Protein AF-0000000072521638 (afdb_homodimer)

Organism: Oesophagostomum dentatum (NCBI:txid61180)

Structure (mmCIF, N/CA/C/O backbone):
data_AF-0000000072521638-model_v1
#
loop_
_entity.id
_entity.type
_entity.pdbx_description
1 polymer 'Protein kinase domain-containing protein'
#
loop_
_atom_site.group_PDB
_atom_site.id
_atom_site.type_symbol
_atom_site.label_atom_id
_atom_site.label_alt_id
_atom_site.label_comp_id
_atom_site.label_asym_id
_atom_site.label_entity_id
_atom_site.label_seq_id
_atom_site.pdbx_PDB_ins_code
_atom_site.Cartn_x
_atom_site.Cartn_y
_atom_site.Cartn_z
_atom_site.occupancy
_atom_site.B_iso_or_equiv
_atom_site.auth_seq_id
_atom_site.auth_comp_id
_atom_site.auth_asym_id
_atom_site.auth_atom_id
_atom_site.pdbx_PDB_model_num
ATOM 1 N N . MET A 1 1 ? 16.109 -0.693 1.172 1 69.62 1 MET A N 1
ATOM 2 C CA . MET A 1 1 ? 15.391 -0.165 0.018 1 69.62 1 MET A CA 1
ATOM 3 C C . MET A 1 1 ? 15.43 -1.149 -1.146 1 69.62 1 MET A C 1
ATOM 5 O O . MET A 1 1 ? 14.406 -1.405 -1.782 1 69.62 1 MET A O 1
ATOM 9 N N . ILE A 1 2 ? 16.469 -2.082 -1.126 1 86.94 2 ILE A N 1
ATOM 10 C CA . ILE A 1 2 ? 16.594 -3.059 -2.203 1 86.94 2 ILE A CA 1
ATOM 11 C C . ILE A 1 2 ? 15.578 -4.184 -1.999 1 86.94 2 ILE A C 1
ATOM 13 O O . ILE A 1 2 ? 15 -4.691 -2.963 1 86.94 2 ILE A O 1
ATOM 17 N N . TRP A 1 3 ? 15.289 -4.348 -0.794 1 90.56 3 TRP A N 1
ATOM 18 C CA . TRP A 1 3 ? 14.391 -5.457 -0.478 1 90.56 3 TRP A CA 1
ATOM 19 C C . TRP A 1 3 ? 12.961 -5.133 -0.887 1 90.56 3 TRP A C 1
ATOM 21 O O . TRP A 1 3 ? 12.273 -5.965 -1.484 1 90.56 3 TRP A O 1
ATOM 31 N N . VAL A 1 4 ? 12.539 -3.898 -0.645 1 93.75 4 VAL A N 1
ATOM 32 C CA . VAL A 1 4 ? 11.195 -3.477 -1.023 1 93.75 4 VAL A CA 1
ATOM 33 C C . VAL A 1 4 ? 11.031 -3.561 -2.541 1 93.75 4 VAL A C 1
ATOM 35 O O . VAL A 1 4 ? 10.016 -4.039 -3.037 1 93.75 4 VAL A O 1
ATOM 38 N N . SER A 1 5 ? 12.047 -3.162 -3.238 1 95.56 5 SER A N 1
ATOM 39 C CA . SER A 1 5 ? 12 -3.217 -4.695 1 95.56 5 SER A CA 1
ATOM 40 C C . SER A 1 5 ? 11.867 -4.652 -5.191 1 95.56 5 SER A C 1
ATOM 42 O O . SER A 1 5 ? 11.141 -4.922 -6.148 1 95.56 5 SER A O 1
ATOM 44 N N . GLN A 1 6 ? 12.531 -5.52 -4.543 1 96.5 6 GLN A N 1
ATOM 45 C CA . GLN A 1 6 ? 12.469 -6.918 -4.957 1 96.5 6 GLN A CA 1
ATOM 46 C C . GLN A 1 6 ? 11.102 -7.523 -4.656 1 96.5 6 GLN A C 1
ATOM 48 O O . GLN A 1 6 ? 10.57 -8.297 -5.453 1 96.5 6 GLN A O 1
ATOM 53 N N . VAL A 1 7 ? 10.57 -7.16 -3.51 1 97.19 7 VAL A N 1
ATOM 54 C CA . VAL A 1 7 ? 9.227 -7.629 -3.189 1 97.19 7 VAL A CA 1
ATOM 55 C C . VAL A 1 7 ? 8.25 -7.156 -4.254 1 97.19 7 VAL A C 1
ATOM 57 O O . VAL A 1 7 ? 7.477 -7.949 -4.797 1 97.19 7 VAL A O 1
ATOM 60 N N . ILE A 1 8 ? 8.305 -5.895 -4.566 1 97.06 8 ILE A N 1
ATOM 61 C CA . ILE A 1 8 ? 7.371 -5.297 -5.52 1 97.06 8 ILE A CA 1
ATOM 62 C C . ILE A 1 8 ? 7.562 -5.934 -6.895 1 97.06 8 ILE A C 1
ATOM 64 O O . ILE A 1 8 ? 6.586 -6.254 -7.574 1 97.06 8 ILE A O 1
ATOM 68 N N . SER A 1 9 ? 8.797 -6.137 -7.289 1 97.31 9 SER A N 1
ATOM 69 C CA . SER A 1 9 ? 9.078 -6.77 -8.578 1 97.31 9 SER A CA 1
ATOM 70 C C . SER A 1 9 ? 8.516 -8.18 -8.633 1 97.31 9 SER A C 1
ATOM 72 O O . SER A 1 9 ? 7.957 -8.594 -9.656 1 97.31 9 SER A O 1
ATOM 74 N N . ALA A 1 10 ? 8.68 -8.891 -7.586 1 97.88 10 ALA A N 1
ATOM 75 C CA . ALA A 1 10 ? 8.148 -10.258 -7.52 1 97.88 10 ALA A CA 1
ATOM 76 C C . ALA A 1 10 ? 6.629 -10.258 -7.609 1 97.88 10 ALA A C 1
ATOM 78 O O . ALA A 1 10 ? 6.043 -11.086 -8.32 1 97.88 10 ALA A O 1
ATOM 79 N N . VAL A 1 11 ? 5.98 -9.383 -6.922 1 97.94 11 VAL A N 1
ATOM 80 C CA . VAL A 1 11 ? 4.523 -9.281 -6.949 1 97.94 11 VAL A CA 1
ATOM 81 C C . VAL A 1 11 ? 4.059 -8.914 -8.352 1 97.94 11 VAL A C 1
ATOM 83 O O . VAL A 1 11 ? 3.107 -9.492 -8.875 1 97.94 11 VAL A O 1
ATOM 86 N N . HIS A 1 12 ? 4.727 -7.945 -8.969 1 97.69 12 HIS A N 1
ATOM 87 C CA . HIS A 1 12 ? 4.395 -7.555 -10.336 1 97.69 12 HIS A CA 1
ATOM 88 C C . HIS A 1 12 ? 4.504 -8.742 -11.289 1 97.69 12 HIS A C 1
ATOM 90 O O . HIS A 1 12 ? 3.629 -8.945 -12.141 1 97.69 12 HIS A O 1
ATOM 96 N N . TYR A 1 13 ? 5.523 -9.477 -11.086 1 97.31 13 TYR A N 1
ATOM 97 C CA . TYR A 1 13 ? 5.75 -10.664 -11.906 1 97.31 13 TYR A CA 1
ATOM 98 C C . TYR A 1 13 ? 4.586 -11.641 -11.781 1 97.31 13 TYR A C 1
ATOM 100 O O . TYR A 1 13 ? 4.094 -12.156 -12.789 1 97.31 13 TYR A O 1
ATOM 108 N N . MET A 1 14 ? 4.16 -11.914 -10.625 1 97 14 MET A N 1
ATOM 109 C CA . MET A 1 14 ? 3.027 -12.805 -10.391 1 97 14 MET A CA 1
ATOM 110 C C . MET A 1 14 ? 1.751 -12.234 -11 1 97 14 MET A C 1
ATOM 112 O O . MET A 1 14 ? 1.016 -12.953 -11.688 1 97 14 MET A O 1
ATOM 116 N N . HIS A 1 15 ? 1.516 -11 -10.812 1 95.81 15 HIS A N 1
ATOM 117 C CA . HIS A 1 15 ? 0.277 -10.367 -11.25 1 95.81 15 HIS A CA 1
ATOM 118 C C . HIS A 1 15 ? 0.152 -10.398 -12.773 1 95.81 15 HIS A C 1
ATOM 120 O O . HIS A 1 15 ? -0.934 -10.641 -13.305 1 95.81 15 HIS A O 1
ATOM 126 N N . VAL A 1 16 ? 1.215 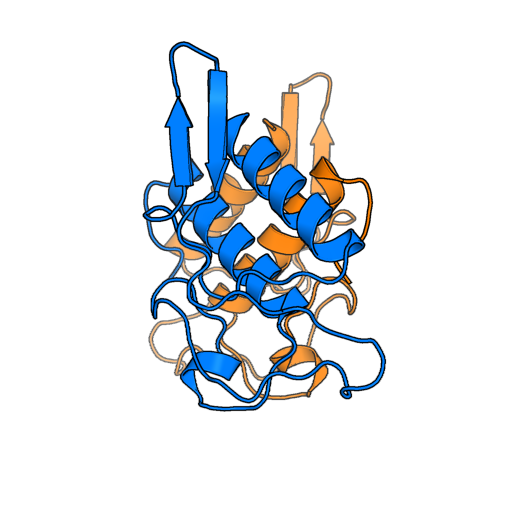-10.102 -13.445 1 94.75 16 VAL A N 1
ATOM 127 C CA . VAL A 1 16 ? 1.166 -10.07 -14.906 1 94.75 16 VAL A CA 1
ATOM 128 C C . VAL A 1 16 ? 0.85 -11.461 -15.445 1 94.75 16 VAL A C 1
ATOM 130 O O . VAL A 1 16 ? 0.445 -11.609 -16.594 1 94.75 16 VAL A O 1
ATOM 133 N N . ARG A 1 17 ? 0.989 -12.438 -14.664 1 94.69 17 ARG A N 1
ATOM 134 C CA . ARG A 1 17 ? 0.728 -13.82 -15.055 1 94.69 17 ARG A CA 1
ATOM 135 C C . ARG A 1 17 ? -0.59 -14.312 -14.469 1 94.69 17 ARG A C 1
ATOM 137 O O . ARG A 1 17 ? -0.886 -15.508 -14.523 1 94.69 17 ARG A O 1
ATOM 144 N N . GLY A 1 18 ? -1.315 -13.398 -13.844 1 93.88 18 GLY A N 1
ATOM 145 C CA . GLY A 1 18 ? -2.646 -13.719 -13.352 1 93.88 18 GLY A CA 1
ATOM 146 C C . GLY A 1 18 ? -2.635 -14.445 -12.023 1 93.88 18 GLY A C 1
ATOM 147 O O . GLY A 1 18 ? -3.564 -15.188 -11.703 1 93.88 18 GLY A O 1
ATOM 148 N N . ILE A 1 19 ? -1.567 -14.297 -11.32 1 95.94 19 ILE A N 1
ATOM 149 C CA . ILE A 1 19 ? -1.44 -14.953 -10.023 1 95.94 19 ILE A CA 1
ATOM 150 C C . ILE A 1 19 ? -1.454 -13.906 -8.906 1 95.94 19 ILE A C 1
ATOM 152 O O . ILE A 1 19 ? -0.738 -12.906 -8.977 1 95.94 19 ILE A O 1
ATOM 156 N N . VAL A 1 20 ? -2.27 -14.125 -7.891 1 96.94 20 VAL A N 1
ATOM 157 C CA . VAL A 1 20 ? -2.316 -13.297 -6.695 1 96.94 20 VAL A CA 1
ATOM 158 C C . VAL A 1 20 ? -1.938 -14.125 -5.469 1 96.94 20 VAL A C 1
ATOM 160 O O . VAL A 1 20 ? -2.229 -15.32 -5.41 1 96.94 20 VAL A O 1
ATOM 163 N N . HIS A 1 21 ? -1.253 -13.516 -4.539 1 98.12 21 HIS A N 1
ATOM 164 C CA . HIS A 1 21 ? -0.726 -14.242 -3.387 1 98.12 21 HIS A CA 1
ATOM 165 C C . HIS A 1 21 ? -1.765 -14.336 -2.275 1 98.12 21 HIS A C 1
ATOM 167 O O . HIS A 1 21 ? -1.974 -15.406 -1.706 1 98.12 21 HIS A O 1
ATOM 173 N N . ARG A 1 22 ? -2.395 -13.188 -1.863 1 97.56 22 ARG A N 1
ATOM 174 C CA . ARG A 1 22 ? -3.516 -13.016 -0.946 1 97.56 22 ARG A CA 1
ATOM 175 C C . ARG A 1 22 ? -3.076 -13.227 0.5 1 97.56 22 ARG A C 1
ATOM 177 O O . ARG A 1 22 ? -3.898 -13.18 1.417 1 97.56 22 ARG A O 1
ATOM 184 N N . ASP A 1 23 ? -1.729 -13.398 0.744 1 98.31 23 ASP A N 1
ATOM 185 C CA . ASP A 1 23 ? -1.21 -13.461 2.107 1 98.31 23 ASP A CA 1
ATOM 186 C C . ASP A 1 23 ? 0.212 -12.914 2.182 1 98.31 23 ASP A C 1
ATOM 188 O O . ASP A 1 23 ? 1.097 -13.539 2.768 1 98.31 23 ASP A O 1
ATOM 192 N N . LEU A 1 24 ? 0.492 -11.789 1.511 1 98.06 24 LEU A N 1
ATOM 193 C CA . LEU A 1 24 ? 1.782 -11.109 1.583 1 98.06 24 LEU A CA 1
ATOM 194 C C . LEU A 1 24 ? 1.988 -10.484 2.955 1 98.06 24 LEU A C 1
ATOM 196 O O . LEU A 1 24 ? 1.117 -9.766 3.451 1 98.06 24 LEU A O 1
ATOM 200 N N . LYS A 1 25 ? 3.074 -10.797 3.574 1 97.94 25 LYS A N 1
ATOM 201 C CA . LYS A 1 25 ? 3.514 -10.305 4.875 1 97.94 25 LYS A CA 1
ATOM 202 C C . LYS A 1 25 ? 5.004 -10.547 5.082 1 97.94 25 LYS A C 1
ATOM 204 O O . LYS A 1 25 ? 5.621 -11.328 4.348 1 97.94 25 LYS A O 1
ATOM 209 N N . LEU A 1 26 ? 5.594 -9.906 6.09 1 97 26 LEU A N 1
ATOM 210 C CA . LEU A 1 26 ? 7.027 -10.031 6.312 1 97 26 LEU A CA 1
ATOM 211 C C . LEU A 1 26 ? 7.418 -11.484 6.551 1 97 26 LEU A C 1
ATOM 213 O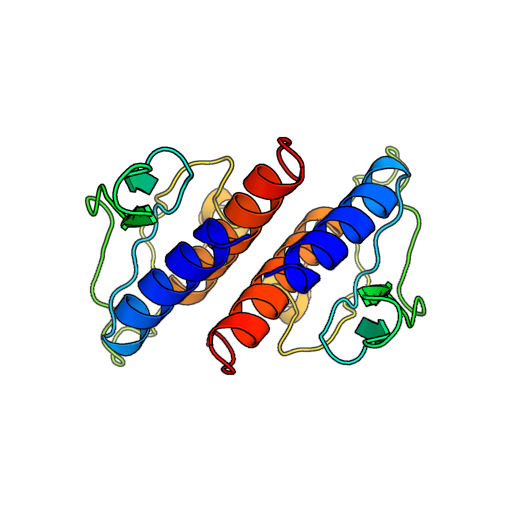 O . LEU A 1 26 ? 8.445 -11.945 6.055 1 97 26 LEU A O 1
ATOM 217 N N . GLU A 1 27 ? 6.543 -12.195 7.258 1 97.75 27 GLU A N 1
ATOM 218 C CA . GLU A 1 27 ? 6.824 -13.586 7.621 1 97.75 27 GLU A CA 1
ATOM 219 C C . GLU A 1 27 ? 6.91 -14.477 6.387 1 97.75 27 GLU A C 1
ATOM 221 O O . GLU A 1 27 ? 7.426 -15.594 6.453 1 97.75 27 GLU A O 1
ATOM 226 N N . ASN A 1 28 ? 6.367 -14.023 5.281 1 98.31 28 ASN A N 1
ATOM 227 C CA . ASN A 1 28 ? 6.383 -14.805 4.051 1 98.31 28 ASN A CA 1
ATOM 228 C C . ASN A 1 28 ? 7.434 -14.289 3.07 1 98.31 28 ASN A C 1
ATOM 230 O O . ASN A 1 28 ? 7.387 -14.609 1.881 1 98.31 28 ASN A O 1
ATOM 234 N N . ILE A 1 29 ? 8.344 -13.461 3.496 1 97.44 29 ILE A N 1
ATOM 235 C CA . ILE A 1 29 ? 9.5 -12.992 2.734 1 97.44 29 ILE A CA 1
ATOM 236 C C . ILE A 1 29 ? 10.773 -13.609 3.295 1 97.44 29 ILE A C 1
ATOM 238 O O . ILE A 1 29 ? 11.133 -13.367 4.453 1 97.44 29 ILE A O 1
ATOM 242 N N . VAL A 1 30 ? 11.445 -14.398 2.49 1 97.56 30 VAL A N 1
ATOM 243 C CA . VAL A 1 30 ? 12.703 -15.016 2.879 1 97.56 30 VAL A CA 1
ATOM 244 C C . VAL A 1 30 ? 13.875 -14.203 2.336 1 97.56 30 VAL A C 1
ATOM 246 O O . VAL A 1 30 ? 13.945 -13.93 1.135 1 97.56 30 VAL A O 1
ATOM 249 N N . ILE A 1 31 ? 14.758 -13.867 3.176 1 95.19 31 ILE A N 1
ATOM 250 C CA . ILE A 1 31 ? 15.883 -13.023 2.795 1 95.19 31 ILE A CA 1
ATOM 251 C C . ILE A 1 31 ? 17.156 -13.859 2.734 1 95.19 31 ILE A C 1
ATOM 253 O O . ILE A 1 31 ? 17.406 -14.672 3.621 1 95.19 31 ILE A O 1
ATOM 257 N N . PHE A 1 32 ? 17.859 -13.742 1.682 1 96.44 32 PHE A N 1
ATOM 258 C CA . PHE A 1 32 ? 19.172 -14.32 1.494 1 96.44 32 PHE A CA 1
ATOM 259 C C . PHE A 1 32 ? 20.234 -13.234 1.414 1 96.44 32 PHE A C 1
ATOM 261 O O . PHE A 1 32 ? 20.672 -12.852 0.321 1 96.44 32 PHE A O 1
ATOM 268 N N . PRO A 1 33 ? 20.75 -12.867 2.588 1 92.75 33 PRO A N 1
ATOM 269 C CA . PRO A 1 33 ? 21.625 -11.688 2.639 1 92.75 33 PRO A CA 1
ATOM 270 C C . PRO A 1 33 ? 22.906 -11.883 1.854 1 92.75 33 PRO A C 1
ATOM 272 O O . PRO A 1 33 ? 23.406 -10.945 1.221 1 92.75 33 PRO A O 1
ATOM 275 N N . GLU A 1 34 ? 23.438 -13.039 1.897 1 96.56 34 GLU A N 1
ATOM 276 C CA . GLU A 1 34 ? 24.688 -13.297 1.199 1 96.56 34 GLU A CA 1
ATOM 277 C C . GLU A 1 34 ? 24.516 -13.164 -0.311 1 96.56 34 GLU A C 1
ATOM 279 O O . GLU A 1 34 ? 25.422 -12.711 -1.007 1 96.56 34 GLU A O 1
ATOM 284 N N . GLU A 1 35 ? 23.391 -13.555 -0.788 1 96.12 35 GLU A N 1
ATOM 285 C CA . GLU A 1 35 ? 23.109 -13.477 -2.217 1 96.12 35 GLU A CA 1
ATOM 286 C C . GLU A 1 35 ? 22.5 -12.125 -2.584 1 96.12 35 GLU A C 1
ATOM 288 O O . GLU A 1 35 ? 22.438 -11.766 -3.762 1 96.12 35 GLU A O 1
ATOM 293 N N . GLY A 1 36 ? 22.125 -11.359 -1.62 1 94.25 36 GLY A N 1
ATOM 294 C CA . GLY A 1 36 ? 21.5 -10.07 -1.857 1 94.25 36 GLY A CA 1
ATOM 295 C C . GLY A 1 36 ? 20.125 -10.18 -2.477 1 94.25 36 GLY A C 1
ATOM 296 O O . GLY A 1 36 ? 19.734 -9.336 -3.287 1 94.25 36 GLY A O 1
ATOM 297 N N . ILE A 1 37 ? 19.375 -11.312 -2.197 1 95.94 37 ILE A N 1
ATOM 298 C CA . ILE A 1 37 ? 18.078 -11.484 -2.822 1 95.94 37 ILE A CA 1
ATOM 299 C C . ILE A 1 37 ? 17.031 -11.844 -1.76 1 95.94 37 ILE A C 1
ATOM 301 O O . ILE A 1 37 ? 17.391 -12.242 -0.648 1 95.94 37 ILE A O 1
ATOM 305 N N . ILE A 1 38 ? 15.758 -11.578 -2.049 1 96.44 38 ILE A N 1
ATOM 306 C CA . ILE A 1 38 ? 14.648 -12.078 -1.237 1 96.44 38 ILE A CA 1
ATOM 307 C C . ILE A 1 38 ? 13.75 -12.969 -2.086 1 96.44 38 ILE A C 1
ATOM 309 O O . ILE A 1 38 ? 13.766 -12.891 -3.318 1 96.44 38 ILE A O 1
ATOM 313 N N . LYS A 1 39 ? 13.055 -13.875 -1.476 1 97.25 39 LYS A N 1
ATOM 314 C CA . LYS A 1 39 ? 12.031 -14.703 -2.109 1 97.25 39 LYS A CA 1
ATOM 315 C C . LYS A 1 39 ? 10.711 -14.633 -1.344 1 97.25 39 LYS A C 1
ATOM 317 O O . LYS A 1 39 ? 10.711 -14.602 -0.111 1 97.25 39 LYS A O 1
ATOM 322 N N . ILE A 1 40 ? 9.625 -14.508 -2.119 1 98.12 40 ILE A N 1
ATOM 323 C CA . ILE A 1 40 ? 8.297 -14.633 -1.524 1 98.12 40 ILE A CA 1
ATOM 324 C C . ILE A 1 40 ? 7.953 -16.109 -1.329 1 98.12 40 ILE A C 1
ATOM 326 O O . ILE A 1 40 ? 8.156 -16.922 -2.23 1 98.12 40 ILE A O 1
ATOM 330 N N . SER A 1 41 ? 7.504 -16.391 -0.144 1 98 41 SER A N 1
ATOM 331 C CA . SER A 1 41 ? 7.188 -17.781 0.168 1 98 41 SER A CA 1
ATOM 332 C C . SER A 1 41 ? 5.75 -17.922 0.659 1 98 41 SER A C 1
ATOM 334 O O . SER A 1 41 ? 5.023 -16.938 0.759 1 98 41 SER A O 1
ATOM 336 N N . ASP A 1 42 ? 5.297 -19.25 0.972 1 97.62 42 ASP A N 1
ATOM 337 C CA . ASP A 1 42 ? 3.975 -19.594 1.488 1 97.62 42 ASP A CA 1
ATOM 338 C C . ASP A 1 42 ? 2.875 -19.156 0.523 1 97.62 42 ASP A C 1
ATOM 340 O O . ASP A 1 42 ? 2.256 -18.109 0.714 1 97.62 42 ASP A O 1
ATOM 344 N N . PHE A 1 43 ? 2.621 -19.984 -0.447 1 97.88 43 PHE A N 1
ATOM 345 C CA . PHE A 1 43 ? 1.609 -19.703 -1.46 1 97.88 43 PHE A CA 1
ATOM 346 C C . PHE A 1 43 ? 0.322 -20.469 -1.161 1 97.88 43 PHE A C 1
ATOM 348 O O . PHE A 1 43 ? -0.42 -20.828 -2.078 1 97.88 43 PHE A O 1
ATOM 355 N N . GLY A 1 44 ? 0.073 -20.703 0.085 1 96.94 44 GLY A N 1
ATOM 356 C CA . GLY A 1 44 ? -1.08 -21.484 0.51 1 96.94 44 GLY A CA 1
ATOM 357 C C . GLY A 1 44 ? -2.402 -20.859 0.111 1 96.94 44 GLY A C 1
ATOM 358 O O . GLY A 1 44 ? -3.389 -21.562 -0.112 1 96.94 44 GLY A O 1
ATOM 359 N N . PHE A 1 45 ? -2.543 -19.578 0.024 1 96.81 45 PHE A N 1
ATOM 360 C CA . PHE A 1 45 ? -3.781 -18.891 -0.311 1 96.81 45 PHE A CA 1
ATOM 361 C C . PHE A 1 45 ? -3.715 -18.312 -1.721 1 96.81 45 PHE A C 1
ATOM 363 O O . PHE A 1 45 ? -4.637 -17.625 -2.158 1 96.81 45 PHE A O 1
ATOM 370 N N . ALA A 1 46 ? -2.635 -18.562 -2.406 1 97.06 46 ALA A N 1
ATOM 371 C CA . ALA A 1 46 ? -2.48 -18.031 -3.756 1 97.06 46 ALA A CA 1
ATOM 372 C C . ALA A 1 46 ? -3.533 -18.609 -4.699 1 97.06 46 ALA A C 1
ATOM 374 O O . ALA A 1 46 ? -4.035 -19.719 -4.477 1 97.06 46 ALA A O 1
ATOM 375 N N . LYS A 1 47 ? -3.928 -17.766 -5.68 1 94.75 47 LYS A N 1
ATOM 376 C CA . LYS A 1 47 ? -4.871 -18.25 -6.68 1 94.75 47 LYS A CA 1
ATOM 377 C C . LYS A 1 47 ? -4.617 -17.609 -8.039 1 94.75 47 LYS A C 1
ATOM 379 O O . LYS A 1 47 ? -4.082 -16.5 -8.109 1 94.75 47 LYS A O 1
ATOM 384 N N . SER A 1 48 ? -4.988 -18.312 -9.055 1 93.69 48 SER A N 1
ATOM 385 C CA . SER A 1 48 ? -5.012 -17.766 -10.406 1 93.69 48 SER A CA 1
ATOM 386 C C . SER A 1 48 ? -6.328 -17.047 -10.688 1 93.69 48 SER A C 1
ATOM 388 O O . SER A 1 48 ? -7.402 -17.547 -10.359 1 93.69 48 SER A O 1
ATOM 390 N N . VAL A 1 49 ? -6.152 -15.797 -11.008 1 88.5 49 VAL A N 1
ATOM 391 C CA . VAL A 1 49 ? -7.344 -15.016 -11.297 1 88.5 49 VAL A CA 1
ATOM 392 C C . VAL A 1 49 ? -7.539 -14.922 -12.812 1 88.5 49 VAL A C 1
ATOM 394 O O . VAL A 1 49 ? -6.625 -14.523 -13.539 1 88.5 49 VAL A O 1
ATOM 397 N N . SER A 1 50 ? -8.5 -15.648 -13.352 1 73.62 50 SER A N 1
ATOM 398 C CA . SER A 1 50 ? -8.859 -15.586 -14.766 1 73.62 50 SER A CA 1
ATOM 399 C C . SER A 1 50 ? -9.828 -14.438 -15.031 1 73.62 50 SER A C 1
ATOM 401 O O . SER A 1 50 ? -10.57 -14.016 -14.141 1 73.62 50 SER A O 1
ATOM 403 N N . VAL A 1 51 ? -9.594 -13.609 -16.125 1 61.88 51 VAL A N 1
ATOM 404 C CA . VAL A 1 51 ? -10.414 -12.484 -16.562 1 61.88 51 VAL A CA 1
ATOM 405 C C . VAL A 1 51 ? -11.891 -12.812 -16.359 1 61.88 51 VAL A C 1
ATOM 407 O O . VAL A 1 51 ? -12.688 -11.945 -16 1 61.88 51 VAL A O 1
ATOM 410 N N . ASP A 1 52 ? -12.32 -14.039 -16.453 1 58.72 52 ASP A N 1
ATOM 411 C CA . ASP A 1 52 ? -13.742 -14.383 -16.469 1 58.72 52 ASP A CA 1
ATOM 412 C C . ASP A 1 52 ? -14.352 -14.297 -15.078 1 58.72 52 ASP A C 1
ATOM 414 O O . ASP A 1 52 ? -15.578 -14.242 -14.93 1 58.72 52 ASP A O 1
ATOM 418 N N . ASP A 1 53 ? -13.711 -14.266 -14.07 1 55.28 53 ASP A N 1
ATOM 419 C CA . ASP A 1 53 ? -14.289 -14.43 -12.742 1 55.28 53 ASP A CA 1
ATOM 420 C C . A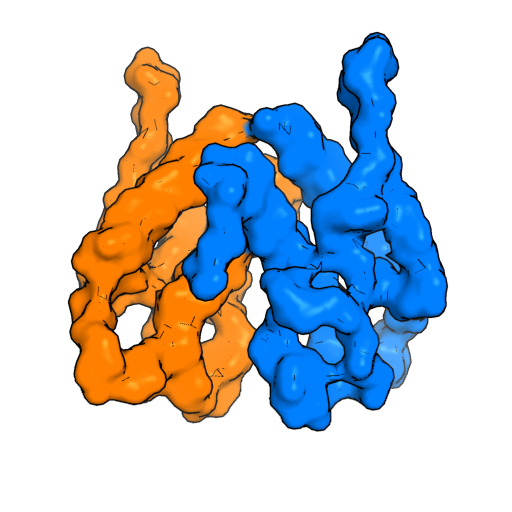SP A 1 53 ? -14.5 -13.07 -12.062 1 55.28 53 ASP A C 1
ATOM 422 O O . ASP A 1 53 ? -14.57 -12.992 -10.836 1 55.28 53 ASP A O 1
ATOM 426 N N . GLY A 1 54 ? -15.086 -12.125 -12.828 1 61.28 54 GLY A N 1
ATOM 427 C CA . GLY A 1 54 ? -15.422 -10.828 -12.266 1 61.28 54 GLY A CA 1
ATOM 428 C C . GLY A 1 54 ? -14.273 -10.188 -11.508 1 61.28 54 GLY A C 1
ATOM 429 O O . GLY A 1 54 ? -14.359 -9.023 -11.102 1 61.28 54 GLY A O 1
ATOM 430 N N . GLY A 1 55 ? -13.242 -11.07 -11.219 1 78.69 55 GLY A N 1
ATOM 431 C CA . GLY A 1 55 ? -11.945 -10.648 -10.719 1 78.69 55 GLY A CA 1
ATOM 432 C C . GLY A 1 55 ? -11.922 -10.461 -9.211 1 78.69 55 GLY A C 1
ATOM 433 O O . GLY A 1 55 ? -10.867 -10.211 -8.625 1 78.69 55 GLY A O 1
ATOM 434 N N . LEU A 1 56 ? -13.234 -10.664 -8.562 1 87.69 56 LEU A N 1
ATOM 435 C CA . LEU A 1 56 ? -13.273 -10.453 -7.121 1 87.69 56 LEU A CA 1
ATOM 436 C C . LEU A 1 56 ? -13.086 -11.773 -6.371 1 87.69 56 LEU A C 1
ATOM 438 O O . LEU A 1 56 ? -13.531 -12.82 -6.84 1 87.69 56 LEU A O 1
ATOM 442 N N . SER A 1 57 ? -12.453 -11.758 -5.262 1 92.38 57 SER A N 1
ATOM 443 C CA . SER A 1 57 ? -12.281 -12.898 -4.363 1 92.38 57 SER A CA 1
ATOM 444 C C . SER A 1 57 ? -13.297 -12.867 -3.229 1 92.38 57 SER A C 1
ATOM 446 O O . SER A 1 57 ? -13.602 -11.805 -2.686 1 92.38 57 SER A O 1
ATOM 448 N N . GLU A 1 58 ? -13.789 -14.086 -2.865 1 92.69 58 GLU A N 1
ATOM 449 C CA . GLU A 1 58 ? -14.766 -14.195 -1.783 1 92.69 58 GLU A CA 1
ATOM 450 C C . GLU A 1 58 ? -14.234 -15.062 -0.646 1 92.69 58 GLU A C 1
ATOM 452 O O . GLU A 1 58 ? -14.992 -15.453 0.246 1 92.69 58 GLU A O 1
ATOM 457 N N . THR A 1 59 ? -13.07 -15.461 -0.809 1 93.69 59 THR A N 1
ATOM 458 C CA . THR A 1 59 ? -12.352 -16.078 0.306 1 93.69 59 THR A CA 1
ATOM 459 C C . THR A 1 59 ? -11.562 -15.023 1.083 1 93.69 59 THR A C 1
ATOM 461 O O . THR A 1 59 ? -10.648 -14.398 0.542 1 93.69 59 THR A O 1
ATOM 464 N N . TYR A 1 60 ? -12 -14.836 2.293 1 94.44 60 TYR A N 1
ATOM 465 C CA . TYR A 1 60 ? -11.414 -13.781 3.115 1 94.44 60 TYR A CA 1
ATOM 466 C C . TYR A 1 60 ? -10.242 -14.32 3.932 1 94.44 60 TYR A C 1
ATOM 468 O O . TYR A 1 60 ? -10.414 -14.711 5.09 1 94.44 60 TYR A O 1
ATOM 476 N N . CYS A 1 61 ? -9.125 -14.32 3.238 1 94 61 CYS A N 1
ATOM 477 C CA . CYS A 1 61 ? -7.883 -14.852 3.805 1 94 61 CYS A CA 1
ATOM 478 C C . CYS A 1 61 ? -6.809 -13.773 3.855 1 94 61 CYS A C 1
ATOM 480 O O . CYS A 1 61 ? -6.961 -12.703 3.254 1 94 61 CYS A O 1
ATOM 482 N N . GLY A 1 62 ? -5.797 -14.07 4.68 1 94.12 62 GLY A N 1
ATOM 483 C CA . GLY A 1 62 ? -4.703 -13.133 4.91 1 94.12 62 GLY A CA 1
ATOM 484 C C . GLY A 1 62 ? -4.395 -12.93 6.383 1 94.12 62 GLY A C 1
ATOM 485 O O . GLY A 1 62 ? -5.078 -13.484 7.25 1 94.12 62 GLY A O 1
ATOM 486 N N . SER A 1 63 ? -3.328 -12.172 6.598 1 95.62 63 SER A N 1
ATOM 487 C CA . SER A 1 63 ? -2.963 -11.805 7.961 1 95.62 63 SER A CA 1
ATOM 488 C C . SER A 1 63 ? -3.564 -10.461 8.352 1 95.62 63 SER A C 1
ATOM 490 O O . SER A 1 63 ? -3.393 -9.469 7.645 1 95.62 63 SER A O 1
ATOM 492 N N . LYS A 1 64 ? -4.188 -10.375 9.477 1 94.38 64 LYS A N 1
ATOM 493 C CA . LYS A 1 64 ? -4.992 -9.242 9.922 1 94.38 64 LYS A CA 1
ATOM 494 C C . LYS A 1 64 ? -4.227 -7.93 9.766 1 94.38 64 LYS A C 1
ATOM 496 O O . LYS A 1 64 ? -4.738 -6.973 9.188 1 94.38 64 LYS A O 1
ATOM 501 N N . SER A 1 65 ? -2.951 -7.926 10.148 1 95.12 65 SER A N 1
ATOM 502 C CA . SER A 1 65 ? -2.18 -6.688 10.195 1 95.12 65 SER A CA 1
ATOM 503 C C . SER A 1 65 ? -1.771 -6.238 8.797 1 95.12 65 SER A C 1
ATOM 505 O O . SER A 1 65 ? -1.395 -5.082 8.594 1 95.12 65 SER A O 1
ATOM 507 N N . TYR A 1 66 ? -1.882 -7.156 7.816 1 97.25 66 TYR A N 1
ATOM 508 C CA . TYR A 1 66 ? -1.441 -6.852 6.461 1 97.25 66 TYR A CA 1
ATOM 509 C C . TYR A 1 66 ? -2.619 -6.84 5.492 1 97.25 66 TYR A C 1
ATOM 511 O O . TYR A 1 66 ? -2.443 -6.609 4.293 1 97.25 66 TYR A O 1
ATOM 519 N N . SER A 1 67 ? -3.805 -7.051 6.004 1 95.31 67 SER A N 1
ATOM 520 C CA . SER A 1 67 ? -4.961 -7.199 5.129 1 95.31 67 SER A CA 1
ATOM 521 C C . SER A 1 67 ? -5.68 -5.867 4.926 1 95.31 67 SER A C 1
ATOM 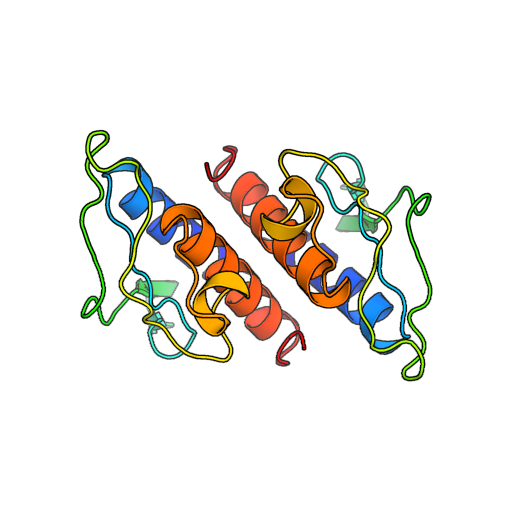523 O O . SER A 1 67 ? -5.812 -5.082 5.867 1 95.31 67 SER A O 1
ATOM 525 N N . ALA A 1 68 ? -6.172 -5.684 3.732 1 92.94 68 ALA A N 1
ATOM 526 C CA . ALA A 1 68 ? -6.973 -4.508 3.395 1 92.94 68 ALA A CA 1
ATOM 527 C C . ALA A 1 68 ? -8.273 -4.48 4.195 1 92.94 68 ALA A C 1
ATOM 529 O O . ALA A 1 68 ? -8.773 -5.527 4.613 1 92.94 68 ALA A O 1
ATOM 530 N N . PRO A 1 69 ? -8.828 -3.279 4.293 1 91.12 69 PRO A N 1
ATOM 531 C CA . PRO A 1 69 ? -10.031 -3.109 5.113 1 91.12 69 PRO A CA 1
ATOM 532 C C . PRO A 1 69 ? -11.203 -3.957 4.621 1 91.12 69 PRO A C 1
ATOM 534 O O . PRO A 1 69 ? -11.961 -4.496 5.43 1 91.12 69 PRO A O 1
ATOM 537 N N . GLU A 1 70 ? -11.367 -4.141 3.367 1 91.62 70 GLU A N 1
ATOM 538 C CA . GLU A 1 70 ? -12.5 -4.898 2.836 1 91.62 70 GLU A CA 1
ATOM 539 C C . GLU A 1 70 ? -12.422 -6.363 3.26 1 91.62 70 GLU A C 1
ATOM 541 O O . GLU A 1 70 ? -13.453 -7 3.494 1 91.62 70 GLU A O 1
ATOM 546 N N . ILE A 1 71 ? -11.25 -6.871 3.311 1 93.44 71 ILE A N 1
ATOM 547 C CA . ILE A 1 71 ? -11.062 -8.258 3.711 1 93.44 71 ILE A CA 1
ATOM 548 C C . ILE A 1 71 ? -11.453 -8.43 5.176 1 93.44 71 ILE A C 1
ATOM 550 O O . ILE A 1 71 ? -12.164 -9.375 5.531 1 93.44 71 ILE A O 1
ATOM 554 N N . LEU A 1 72 ? -11.023 -7.508 5.961 1 92.44 72 LEU A N 1
ATOM 555 C CA . LEU A 1 72 ? -11.32 -7.551 7.391 1 92.44 72 LEU A CA 1
ATOM 556 C C . LEU A 1 72 ? -12.82 -7.422 7.637 1 92.44 72 LEU A C 1
ATOM 558 O O . LEU A 1 72 ? -13.344 -7.961 8.617 1 92.44 72 LEU A O 1
ATOM 562 N N . LYS A 1 73 ? -13.508 -6.836 6.707 1 92.56 73 LYS A N 1
ATOM 563 C CA . LYS A 1 73 ? -14.953 -6.637 6.816 1 92.56 73 LYS A CA 1
ATOM 564 C C . LYS A 1 73 ? -15.719 -7.809 6.203 1 92.56 73 LYS A C 1
ATOM 566 O O . LYS A 1 73 ? -16.953 -7.848 6.246 1 92.56 73 LYS A O 1
ATOM 571 N N . GLY A 1 74 ? -14.992 -8.68 5.645 1 93.5 74 GLY A N 1
ATOM 572 C CA . GLY A 1 74 ? -15.656 -9.805 4.992 1 93.5 74 GLY A CA 1
ATOM 573 C C . GLY A 1 74 ? -16.422 -9.406 3.742 1 93.5 74 GLY A C 1
ATOM 574 O O . GLY A 1 74 ? -17.516 -9.891 3.504 1 93.5 74 GLY A O 1
ATOM 575 N N . GLU A 1 75 ? -15.93 -8.523 3.041 1 92.88 75 GLU A N 1
ATOM 576 C CA . GLU A 1 75 ? -16.531 -8.07 1.788 1 92.88 75 GLU A CA 1
ATOM 577 C C . GLU A 1 75 ? -15.742 -8.586 0.585 1 92.88 75 GLU A C 1
ATOM 579 O O . GLU A 1 75 ? -14.516 -8.664 0.628 1 92.88 75 GLU A O 1
ATOM 584 N N . PRO A 1 76 ? -16.516 -8.906 -0.454 1 92.81 76 PRO A N 1
ATOM 585 C CA . PRO A 1 76 ? -15.773 -9.266 -1.67 1 92.81 76 PRO A CA 1
ATOM 586 C C . PRO A 1 76 ? -14.742 -8.211 -2.064 1 92.81 76 PRO A C 1
ATOM 588 O O . PRO A 1 76 ? -14.977 -7.012 -1.898 1 92.81 76 PRO A O 1
ATOM 591 N N . TYR A 1 77 ? -13.594 -8.703 -2.598 1 92.75 77 TYR A N 1
ATOM 592 C CA . TYR A 1 77 ? -12.492 -7.777 -2.838 1 92.75 77 TYR A CA 1
ATOM 593 C C . TYR A 1 77 ? -11.711 -8.172 -4.086 1 92.75 77 TYR A C 1
ATOM 595 O O . TYR A 1 77 ? -11.773 -9.32 -4.527 1 92.75 77 TYR A O 1
ATOM 603 N N . ASN A 1 78 ? -11.031 -7.156 -4.668 1 93.06 78 ASN A N 1
ATOM 604 C CA . ASN A 1 78 ? -10.078 -7.422 -5.738 1 93.06 78 ASN A CA 1
ATOM 605 C C . ASN A 1 78 ? -8.75 -7.934 -5.188 1 93.06 78 ASN A C 1
ATOM 607 O O . ASN A 1 78 ? -8.039 -7.207 -4.488 1 93.06 78 ASN A O 1
ATOM 611 N N . PRO A 1 79 ? -8.383 -9.109 -5.539 1 94.81 79 PRO A N 1
ATOM 612 C CA . PRO A 1 79 ? -7.207 -9.688 -4.898 1 94.81 79 PRO A CA 1
ATOM 613 C C . PRO A 1 79 ? -5.902 -9.055 -5.371 1 94.81 79 PRO A C 1
ATOM 615 O O . PRO A 1 79 ? -4.895 -9.094 -4.656 1 94.81 79 PRO A O 1
ATOM 618 N N . TYR A 1 80 ? -5.836 -8.461 -6.594 1 94.25 80 TYR A N 1
ATOM 619 C CA . TYR A 1 80 ? -4.668 -7.699 -7.023 1 94.25 80 TYR A CA 1
ATOM 620 C C . TYR A 1 80 ? -4.445 -6.492 -6.125 1 94.25 80 TYR A C 1
ATOM 622 O O . TYR A 1 80 ? -3.32 -6.234 -5.684 1 94.25 80 TYR A O 1
ATOM 630 N N . LYS A 1 81 ? -5.516 -5.852 -5.844 1 93.94 81 LYS A N 1
ATOM 631 C CA . LYS A 1 81 ? -5.449 -4.668 -4.988 1 93.94 81 LYS A CA 1
ATOM 632 C C . LYS A 1 81 ? -5.059 -5.043 -3.562 1 93.94 81 LYS A C 1
ATOM 634 O O . LYS A 1 81 ? -4.305 -4.32 -2.908 1 93.94 81 LYS A O 1
ATOM 639 N N . SER A 1 82 ? -5.574 -6.129 -3.139 1 95.25 82 SER A N 1
ATOM 640 C CA . SER A 1 82 ? -5.234 -6.594 -1.798 1 95.25 82 SER A CA 1
ATOM 641 C C . SER A 1 82 ? -3.74 -6.867 -1.667 1 95.25 82 SER A C 1
ATOM 643 O O . SER A 1 82 ? -3.131 -6.539 -0.646 1 95.25 82 SER A O 1
ATOM 645 N N . ASP A 1 83 ? -3.152 -7.477 -2.701 1 96.69 83 ASP A N 1
ATOM 646 C CA . ASP A 1 83 ? -1.708 -7.695 -2.707 1 96.69 83 ASP A CA 1
ATOM 647 C C . ASP A 1 83 ? -0.951 -6.375 -2.629 1 96.69 83 ASP A C 1
ATOM 649 O O . ASP A 1 83 ? 0.029 -6.254 -1.889 1 96.69 83 ASP A O 1
ATOM 653 N N . VAL A 1 84 ? -1.41 -5.41 -3.352 1 96.44 84 VAL A N 1
ATOM 654 C CA . VAL A 1 84 ? -0.75 -4.109 -3.387 1 96.44 84 VAL A CA 1
ATOM 655 C C . VAL A 1 84 ? -0.854 -3.439 -2.018 1 96.44 84 VAL A C 1
ATOM 657 O O . VAL A 1 84 ? 0.106 -2.824 -1.547 1 96.44 84 VAL A O 1
ATOM 660 N N . TRP A 1 85 ? -1.952 -3.598 -1.37 1 96.25 85 TRP A N 1
ATOM 661 C CA . TRP A 1 85 ? -2.107 -3.121 0.001 1 96.25 85 TRP A CA 1
ATOM 662 C C . TRP A 1 85 ? -1.047 -3.732 0.912 1 96.25 85 TRP A C 1
ATOM 664 O O . TRP A 1 85 ? -0.338 -3.012 1.619 1 96.25 85 TRP A O 1
ATOM 674 N N . SER A 1 86 ? -0.916 -4.984 0.85 1 97.31 86 SER A N 1
ATOM 675 C CA . SER A 1 86 ? 0.03 -5.691 1.707 1 97.31 86 SER A CA 1
ATOM 676 C C . SER A 1 86 ? 1.464 -5.254 1.43 1 97.31 86 SER A C 1
ATOM 678 O O . SER A 1 86 ? 2.275 -5.148 2.352 1 97.31 86 SER A O 1
ATOM 680 N N . VAL A 1 87 ? 1.749 -5.012 0.167 1 96.62 87 VAL A N 1
ATOM 681 C CA . VAL A 1 87 ? 3.068 -4.516 -0.207 1 96.62 87 VAL A CA 1
ATOM 682 C C . VAL A 1 87 ? 3.322 -3.166 0.463 1 96.62 87 VAL A C 1
ATOM 684 O O . VAL A 1 87 ? 4.422 -2.908 0.957 1 96.62 87 VAL A O 1
ATOM 687 N N . GLY A 1 88 ? 2.281 -2.279 0.442 1 96.25 88 GLY A N 1
ATOM 688 C CA . GLY A 1 88 ? 2.402 -1.003 1.13 1 96.25 88 GLY A CA 1
ATOM 689 C C . GLY A 1 88 ? 2.707 -1.148 2.609 1 96.25 88 GLY A C 1
ATOM 690 O O . GLY A 1 88 ? 3.576 -0.452 3.141 1 96.25 88 GLY A O 1
ATOM 691 N N . VAL A 1 89 ? 2.084 -2.051 3.248 1 97.56 89 VAL A N 1
ATOM 692 C CA . VAL A 1 89 ? 2.291 -2.287 4.672 1 97.56 89 VAL A CA 1
ATOM 693 C C . VAL A 1 89 ? 3.701 -2.828 4.906 1 97.56 89 VAL A C 1
ATOM 695 O O . VAL A 1 89 ? 4.406 -2.367 5.809 1 97.56 89 VAL A O 1
ATOM 698 N N . ILE A 1 90 ? 4.109 -3.793 4.109 1 96.88 90 ILE A N 1
ATOM 699 C CA . ILE A 1 90 ? 5.441 -4.375 4.223 1 96.88 90 ILE A CA 1
ATOM 700 C C . ILE A 1 90 ? 6.5 -3.279 4.086 1 96.88 90 ILE A C 1
ATOM 702 O O . ILE A 1 90 ? 7.418 -3.193 4.902 1 96.88 90 ILE A O 1
ATOM 706 N N . ALA A 1 91 ? 6.336 -2.439 3.043 1 95.94 91 ALA A N 1
ATOM 707 C CA . ALA A 1 91 ? 7.281 -1.347 2.826 1 95.94 91 ALA A CA 1
ATOM 708 C C . ALA A 1 91 ? 7.324 -0.411 4.031 1 95.94 91 ALA A C 1
ATOM 710 O O . ALA A 1 91 ? 8.398 -0.001 4.469 1 95.94 91 ALA A O 1
ATOM 711 N N . PHE A 1 92 ? 6.148 -0.098 4.52 1 96.88 92 PHE A N 1
ATOM 712 C CA . PHE A 1 92 ? 6.039 0.796 5.668 1 96.88 92 PHE A CA 1
ATOM 713 C C . PHE A 1 92 ? 6.77 0.223 6.875 1 96.88 92 PHE A C 1
ATOM 715 O O . PHE A 1 92 ? 7.543 0.926 7.531 1 96.88 92 PHE A O 1
ATOM 722 N N . VAL A 1 93 ? 6.629 -1.044 7.137 1 96.44 93 VAL A N 1
ATOM 723 C CA . VAL A 1 93 ? 7.23 -1.701 8.289 1 96.44 93 VAL A CA 1
ATOM 724 C C . VAL A 1 93 ? 8.742 -1.783 8.109 1 96.44 93 VAL A C 1
ATOM 726 O O . VAL A 1 93 ? 9.508 -1.536 9.047 1 96.44 93 VAL A O 1
ATOM 729 N N . ILE A 1 94 ? 9.125 -2.113 6.934 1 93.69 94 ILE A N 1
ATOM 730 C CA . ILE A 1 94 ? 10.555 -2.236 6.66 1 93.69 94 ILE A CA 1
ATOM 731 C C . ILE A 1 94 ? 11.25 -0.899 6.922 1 93.69 94 ILE A C 1
ATOM 733 O O . ILE A 1 94 ? 12.344 -0.859 7.48 1 93.69 94 ILE A O 1
ATOM 737 N N . VAL A 1 95 ? 10.602 0.196 6.551 1 94.12 95 VAL A N 1
ATOM 738 C CA . VAL A 1 95 ? 11.219 1.518 6.617 1 94.12 95 VAL A CA 1
ATOM 739 C C . VAL A 1 95 ? 11.117 2.062 8.039 1 94.12 95 VAL A C 1
ATOM 741 O O . VAL A 1 95 ? 12.062 2.688 8.539 1 94.12 95 VAL A O 1
ATOM 744 N N . THR A 1 96 ? 10.031 1.814 8.758 1 95.81 96 THR A N 1
ATOM 745 C CA . THR A 1 96 ? 9.766 2.525 10 1 95.81 96 THR A CA 1
ATOM 746 C C . THR A 1 96 ? 9.914 1.59 11.195 1 95.81 96 THR A C 1
ATOM 748 O O . THR A 1 96 ? 10 2.045 12.344 1 95.81 96 THR A O 1
ATOM 751 N N . ASP A 1 97 ? 9.883 0.299 10.961 1 94.44 97 ASP A N 1
ATOM 752 C CA . ASP A 1 97 ? 9.914 -0.742 11.984 1 94.44 97 ASP A CA 1
ATOM 753 C C . ASP A 1 97 ? 8.633 -0.732 12.812 1 94.44 97 ASP A C 1
ATOM 755 O O . ASP A 1 97 ? 8.625 -1.194 13.961 1 94.44 97 ASP A O 1
ATOM 759 N N . CYS A 1 98 ? 7.582 -0.109 12.273 1 93.88 98 CYS A N 1
ATOM 760 C CA . CYS A 1 98 ? 6.277 -0.03 12.922 1 93.88 98 CYS A CA 1
ATOM 761 C C . CYS A 1 98 ? 5.16 -0.336 11.93 1 93.88 98 CYS A C 1
ATOM 763 O O . CYS A 1 98 ? 5.293 -0.071 10.734 1 93.88 98 CYS A O 1
ATOM 765 N N . MET A 1 99 ? 4.117 -0.939 12.586 1 93.25 99 MET A N 1
ATOM 766 C CA . MET A 1 99 ? 2.912 -1.028 11.766 1 93.25 99 MET A CA 1
ATOM 767 C C . MET A 1 99 ? 2.334 0.356 11.492 1 93.25 99 MET A C 1
ATOM 769 O O . MET A 1 99 ? 2.438 1.251 12.336 1 93.25 99 MET A O 1
ATOM 773 N N . PRO A 1 100 ? 1.707 0.606 10.305 1 92.56 100 PRO A N 1
ATOM 774 C CA . PRO A 1 100 ? 1.206 1.94 9.961 1 92.56 100 PRO A CA 1
ATOM 775 C C . PRO A 1 100 ? -0.014 2.34 10.789 1 92.56 100 PRO A C 1
ATOM 777 O O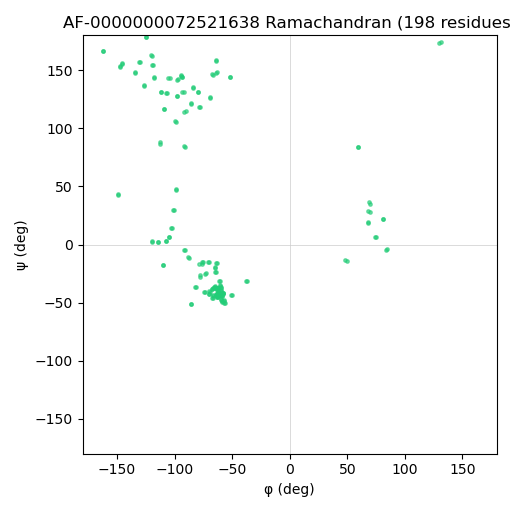 . PRO A 1 100 ? -0.411 3.508 10.789 1 92.56 100 PRO A O 1
ATOM 780 N N . TYR A 1 101 ? -0.633 1.472 11.422 1 83.19 101 TYR A N 1
ATOM 781 C CA . TYR A 1 101 ? -1.828 1.802 12.188 1 83.19 101 TYR A CA 1
ATOM 782 C C . TYR A 1 101 ? -1.823 1.093 13.539 1 83.19 101 TYR A C 1
ATOM 784 O O . TYR A 1 101 ? -1.129 0.09 13.719 1 83.19 101 TYR A O 1
ATOM 792 N N . MET B 1 1 ? 15.039 3.461 -4.773 1 69.88 1 MET B N 1
ATOM 793 C CA . MET B 1 1 ? 14.711 2.83 -3.5 1 69.88 1 MET B CA 1
ATOM 794 C C . MET B 1 1 ? 14.82 3.83 -2.352 1 69.88 1 MET B C 1
ATOM 796 O O . MET B 1 1 ? 13.938 3.904 -1.498 1 69.88 1 MET B O 1
ATOM 800 N N . ILE B 1 2 ? 15.648 4.93 -2.588 1 87.06 2 ILE B N 1
ATOM 801 C CA . ILE B 1 2 ? 15.82 5.93 -1.543 1 87.06 2 ILE B CA 1
ATOM 802 C C . ILE B 1 2 ? 14.609 6.852 -1.5 1 87.06 2 ILE B C 1
ATOM 804 O O . ILE B 1 2 ? 14.172 7.266 -0.424 1 87.06 2 ILE B O 1
ATOM 808 N N . TRP B 1 3 ? 14.031 6.926 -2.598 1 90.56 3 TRP B N 1
ATOM 809 C CA . TRP B 1 3 ? 12.906 7.848 -2.693 1 90.56 3 TRP B CA 1
ATOM 810 C C . TRP B 1 3 ? 11.68 7.285 -1.984 1 90.56 3 TRP B C 1
ATOM 812 O O . TRP B 1 3 ? 11.008 7.996 -1.234 1 90.56 3 TRP B O 1
ATOM 822 N N . VAL B 1 4 ? 11.438 5.992 -2.148 1 93.88 4 VAL B N 1
ATOM 823 C CA . VAL B 1 4 ? 10.312 5.344 -1.487 1 93.88 4 VAL B CA 1
ATOM 824 C C . VAL B 1 4 ? 10.477 5.434 0.027 1 93.88 4 VAL B C 1
ATOM 826 O O . VAL B 1 4 ? 9.523 5.734 0.748 1 93.88 4 VAL B O 1
ATOM 829 N N . SER B 1 5 ? 11.68 5.238 0.477 1 95.56 5 SER B N 1
ATOM 830 C CA . SER B 1 5 ? 11.945 5.316 1.911 1 95.56 5 SER B CA 1
ATOM 831 C C . SER B 1 5 ? 11.672 6.719 2.449 1 95.56 5 SER B C 1
ATOM 833 O O . SER B 1 5 ? 11.141 6.871 3.549 1 95.56 5 SER B O 1
ATOM 835 N N . GLN B 1 6 ? 12.016 7.672 1.696 1 96.44 6 GLN B N 1
ATOM 836 C CA . GLN B 1 6 ? 11.797 9.047 2.137 1 96.44 6 GLN B CA 1
ATOM 837 C C . GLN B 1 6 ? 10.305 9.391 2.16 1 96.44 6 GLN B C 1
ATOM 839 O O . GLN B 1 6 ? 9.836 10.062 3.076 1 96.44 6 GLN B O 1
ATOM 844 N N . VAL B 1 7 ? 9.617 8.922 1.149 1 97.25 7 VAL B N 1
ATOM 845 C CA . VAL B 1 7 ? 8.172 9.141 1.144 1 97.25 7 VAL B CA 1
ATOM 846 C C . VAL B 1 7 ? 7.551 8.516 2.393 1 97.25 7 VAL B C 1
ATOM 848 O O . VAL B 1 7 ? 6.793 9.172 3.109 1 97.25 7 VAL B O 1
ATOM 851 N N . ILE B 1 8 ? 7.895 7.285 2.66 1 97.12 8 ILE B N 1
ATOM 852 C CA . ILE B 1 8 ? 7.32 6.551 3.781 1 97.12 8 ILE B CA 1
ATOM 853 C C . ILE B 1 8 ? 7.691 7.238 5.094 1 97.12 8 ILE B C 1
ATOM 855 O O . ILE B 1 8 ?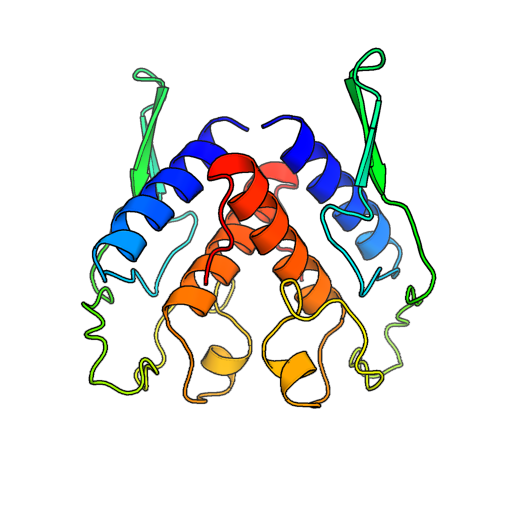 6.844 7.395 5.977 1 97.12 8 ILE B O 1
ATOM 859 N N . SER B 1 9 ? 8.93 7.66 5.215 1 97.38 9 SER B N 1
ATOM 860 C CA . SER B 1 9 ? 9.375 8.352 6.422 1 97.38 9 SER B CA 1
ATOM 861 C C . SER B 1 9 ? 8.594 9.641 6.637 1 97.38 9 SER B C 1
ATOM 863 O O . SER B 1 9 ? 8.211 9.969 7.762 1 97.38 9 SER B O 1
ATOM 865 N N . ALA B 1 10 ? 8.391 10.367 5.586 1 97.94 10 ALA B N 1
ATOM 866 C CA . ALA B 1 10 ? 7.633 11.609 5.668 1 97.94 10 ALA B CA 1
ATOM 867 C C . ALA B 1 10 ? 6.191 11.344 6.09 1 97.94 10 ALA B C 1
ATOM 869 O O . ALA B 1 10 ? 5.641 12.062 6.926 1 97.94 10 ALA B O 1
ATOM 870 N N . VAL B 1 11 ? 5.578 10.352 5.543 1 97.94 11 VAL B N 1
ATOM 871 C CA . VAL B 1 11 ? 4.203 9.992 5.887 1 97.94 11 VAL B CA 1
ATOM 872 C C . VAL B 1 11 ? 4.133 9.57 7.352 1 97.94 11 VAL B C 1
ATOM 874 O O . VAL B 1 11 ? 3.227 9.984 8.078 1 97.94 11 VAL B O 1
ATOM 877 N N . HIS B 1 12 ? 5.082 8.758 7.793 1 97.69 12 HIS B N 1
ATOM 878 C CA . HIS B 1 12 ? 5.133 8.344 9.188 1 97.69 12 HIS B CA 1
ATOM 879 C C . HIS B 1 12 ? 5.234 9.547 10.117 1 97.69 12 HIS B C 1
ATOM 881 O O . HIS B 1 12 ? 4.543 9.602 11.141 1 97.69 12 HIS B O 1
ATOM 887 N N . TYR B 1 13 ? 6.031 10.445 9.703 1 97.38 13 TYR B N 1
ATOM 888 C CA . TYR B 1 13 ? 6.219 11.664 10.477 1 97.38 13 TYR B CA 1
ATOM 889 C C . TYR B 1 13 ? 4.902 12.414 10.633 1 97.38 13 TYR B C 1
ATOM 891 O O . TYR B 1 13 ? 4.555 12.852 11.734 1 97.38 13 TYR B O 1
ATOM 899 N N . MET B 1 14 ? 4.195 12.594 9.602 1 97.12 14 MET B N 1
ATOM 900 C CA . MET B 1 14 ? 2.9 13.266 9.641 1 97.12 14 MET B CA 1
ATOM 901 C C . MET B 1 14 ? 1.911 12.492 10.508 1 97.12 14 MET B C 1
ATOM 903 O O . MET B 1 14 ? 1.23 13.07 11.352 1 97.12 14 MET B O 1
ATOM 907 N N . HIS B 1 15 ? 1.861 11.211 10.352 1 95.94 15 HIS B N 1
ATOM 908 C CA . HIS B 1 15 ? 0.882 10.375 11.039 1 95.94 15 HIS B CA 1
ATOM 909 C C . HIS B 1 15 ? 1.091 10.406 12.547 1 95.94 15 HIS B C 1
ATOM 911 O O . HIS B 1 15 ? 0.124 10.461 13.312 1 95.94 15 HIS B O 1
ATOM 917 N N . VAL B 1 16 ? 2.311 10.328 12.961 1 94.81 16 VAL B N 1
ATOM 918 C CA . VAL B 1 16 ? 2.59 10.312 14.391 1 94.81 16 VAL B CA 1
ATOM 919 C C . VAL B 1 16 ? 2.156 11.633 15.016 1 94.81 16 VAL B C 1
ATOM 921 O O . VAL B 1 16 ? 1.975 11.727 16.234 1 94.81 16 VAL B O 1
ATOM 924 N N . ARG B 1 17 ? 1.945 12.602 14.242 1 94.69 17 ARG B N 1
ATOM 925 C CA . ARG B 1 17 ? 1.538 13.922 14.711 1 94.69 17 ARG B CA 1
ATOM 926 C C . ARG B 1 17 ? 0.058 14.164 14.438 1 94.69 17 ARG B C 1
ATOM 928 O O . ARG B 1 17 ? -0.426 15.289 14.578 1 94.69 17 ARG B O 1
ATOM 935 N N . GLY B 1 18 ? -0.615 13.125 13.969 1 93.88 18 GLY B N 1
ATOM 936 C CA . GLY B 1 18 ? -2.057 13.195 13.789 1 93.88 18 GLY B CA 1
ATOM 937 C C . GLY B 1 18 ? -2.463 13.891 12.5 1 93.88 18 GLY B C 1
ATOM 938 O O . GLY B 1 18 ? -3.553 14.461 12.414 1 93.88 18 GLY B O 1
ATOM 939 N N . ILE B 1 19 ? -1.566 13.922 11.578 1 96 19 ILE B N 1
ATOM 940 C CA . ILE B 1 19 ? -1.845 14.57 10.305 1 96 19 ILE B CA 1
ATOM 941 C C . ILE B 1 19 ? -1.922 13.516 9.203 1 96 19 ILE B C 1
ATOM 943 O O . ILE B 1 19 ? -1.043 12.656 9.086 1 96 19 ILE B O 1
ATOM 947 N N . VAL B 1 20 ? -2.963 13.57 8.391 1 97 20 VAL B N 1
ATOM 948 C CA . VAL B 1 20 ? -3.127 12.719 7.219 1 97 20 VAL B CA 1
ATOM 949 C C . VAL B 1 20 ? -3.184 13.578 5.957 1 97 20 VAL B C 1
ATOM 951 O O . VAL B 1 20 ? -3.689 14.703 5.988 1 97 20 VAL B O 1
ATOM 954 N N . HIS B 1 21 ? -2.623 13.102 4.895 1 98.19 21 HIS B N 1
ATOM 955 C CA . HIS B 1 21 ? -2.494 13.883 3.668 1 98.19 21 HIS B CA 1
ATOM 956 C C . HIS B 1 21 ? -3.75 13.766 2.811 1 98.19 21 HIS B C 1
ATOM 958 O O . HIS B 1 21 ? -4.258 14.773 2.311 1 98.19 21 HIS B O 1
ATOM 964 N N . ARG B 1 22 ? -4.242 12.523 2.52 1 97.56 22 ARG B N 1
ATOM 965 C CA . ARG B 1 22 ? -5.488 12.141 1.867 1 97.56 22 ARG B CA 1
ATOM 966 C C . ARG B 1 22 ? -5.418 12.391 0.365 1 97.56 22 ARG B C 1
ATOM 968 O O . ARG B 1 22 ? -6.406 12.195 -0.348 1 97.56 22 ARG B O 1
ATOM 975 N N . ASP B 1 23 ? -4.223 12.789 -0.164 1 98.38 23 ASP B N 1
ATOM 976 C CA . ASP B 1 23 ? -4.039 12.922 -1.606 1 98.38 23 ASP B CA 1
ATOM 977 C C . ASP B 1 23 ? -2.594 12.633 -2.006 1 98.38 23 ASP B C 1
ATOM 979 O O . ASP B 1 23 ? -1.986 13.391 -2.762 1 98.38 23 ASP B O 1
ATOM 983 N N . LEU B 1 24 ? -1.977 11.594 -1.44 1 98.06 24 LEU B N 1
ATOM 984 C CA . LEU B 1 24 ? -0.636 11.156 -1.812 1 98.06 24 LEU B CA 1
ATOM 985 C C . LEU B 1 24 ? -0.632 10.547 -3.209 1 98.06 24 LEU B C 1
ATOM 987 O O . LEU B 1 24 ? -1.457 9.68 -3.518 1 98.06 24 LEU B O 1
ATOM 991 N N . LYS B 1 25 ? 0.219 11.031 -4.051 1 97.88 25 LYS B N 1
ATOM 992 C CA . LYS B 1 25 ? 0.441 10.609 -5.43 1 97.88 25 LYS B CA 1
ATOM 993 C C . LYS B 1 25 ? 1.787 11.102 -5.949 1 97.88 25 LYS B C 1
ATOM 995 O O . LYS B 1 25 ? 2.402 11.984 -5.348 1 97.88 25 LYS B O 1
ATOM 1000 N N . LEU B 1 26 ? 2.236 10.555 -7.078 1 97 26 LEU B N 1
ATOM 1001 C CA . LEU B 1 26 ? 3.543 10.93 -7.605 1 97 26 LEU B CA 1
ATOM 1002 C C . LEU B 1 26 ? 3.604 12.43 -7.895 1 97 26 LEU B C 1
ATOM 1004 O O . LEU B 1 26 ? 4.621 13.078 -7.629 1 97 26 LEU B O 1
ATOM 1008 N N . GLU B 1 27 ? 2.492 12.961 -8.367 1 97.75 27 GLU B N 1
ATOM 1009 C CA . GLU B 1 27 ? 2.434 14.367 -8.758 1 97.75 27 GLU B CA 1
ATOM 1010 C C . GLU B 1 27 ? 2.633 15.281 -7.551 1 97.75 27 GLU B C 1
ATOM 1012 O O . GLU B 1 27 ? 2.91 16.469 -7.703 1 97.75 27 GLU B O 1
ATOM 1017 N N . ASN B 1 28 ? 2.416 14.766 -6.367 1 98.38 28 ASN B N 1
ATOM 1018 C CA . ASN B 1 28 ? 2.564 15.555 -5.152 1 98.38 28 ASN B CA 1
ATOM 1019 C C . ASN B 1 28 ? 3.879 15.25 -4.441 1 98.38 28 ASN B C 1
ATOM 1021 O O . ASN B 1 28 ? 4.039 15.57 -3.26 1 98.38 28 ASN B O 1
ATOM 1025 N N . ILE B 1 29 ? 4.809 14.594 -5.078 1 97.5 29 ILE B N 1
ATOM 1026 C CA . ILE B 1 29 ? 6.168 14.344 -4.602 1 97.5 29 ILE B CA 1
ATOM 1027 C C . ILE B 1 29 ? 7.16 15.164 -5.418 1 97.5 29 ILE B C 1
ATOM 1029 O O . ILE B 1 29 ? 7.285 14.977 -6.629 1 97.5 29 ILE B O 1
ATOM 1033 N N . VAL B 1 30 ? 7.844 16.078 -4.75 1 97.5 30 VAL B N 1
ATOM 1034 C CA . VAL B 1 30 ? 8.852 16.906 -5.395 1 97.5 30 VAL B CA 1
ATOM 1035 C C . VAL B 1 30 ? 10.242 16.312 -5.141 1 97.5 30 VAL B C 1
ATOM 1037 O O . VAL B 1 30 ? 10.625 16.078 -3.992 1 97.5 30 VAL B O 1
ATOM 1040 N N . ILE B 1 31 ? 10.969 16.125 -6.18 1 95.19 31 ILE B N 1
ATOM 1041 C CA . ILE B 1 31 ? 12.281 15.5 -6.078 1 95.19 31 ILE B CA 1
ATOM 1042 C C . ILE B 1 31 ? 13.367 16.547 -6.289 1 95.19 31 ILE B C 1
ATOM 1044 O O . ILE B 1 31 ? 13.273 17.375 -7.191 1 95.19 31 ILE B O 1
ATOM 1048 N N . PHE B 1 32 ? 14.289 16.562 -5.414 1 96.44 32 PHE B N 1
ATOM 1049 C CA . PHE B 1 32 ? 15.5 17.375 -5.516 1 96.44 32 PHE B CA 1
ATOM 1050 C C . PHE B 1 32 ? 16.734 16.5 -5.699 1 96.44 32 PHE B C 1
ATOM 1052 O O . PHE B 1 32 ? 17.438 16.203 -4.734 1 96.44 32 PHE B O 1
ATOM 1059 N N . PRO B 1 33 ? 17 16.188 -6.969 1 92.75 33 PRO B N 1
ATOM 1060 C CA . PRO B 1 33 ? 18.031 15.188 -7.238 1 92.75 33 PRO B CA 1
ATOM 1061 C C . PRO B 1 33 ? 19.422 15.617 -6.75 1 92.75 33 PRO B C 1
ATOM 1063 O O . PRO B 1 33 ? 20.188 14.789 -6.258 1 92.75 33 PRO B O 1
ATOM 1066 N N . GLU B 1 34 ? 19.719 16.859 -6.879 1 96.5 34 GLU B N 1
ATOM 1067 C CA . GLU B 1 34 ? 21.047 17.344 -6.469 1 96.5 34 GLU B CA 1
ATOM 1068 C C . GLU B 1 34 ? 21.234 17.203 -4.961 1 96.5 34 GLU B C 1
ATOM 1070 O O . GLU B 1 34 ? 22.344 16.938 -4.496 1 96.5 34 GLU B O 1
ATOM 1075 N N . GLU B 1 35 ? 20.188 17.422 -4.254 1 96.12 35 GLU B N 1
ATOM 1076 C CA . GLU B 1 35 ? 20.25 17.312 -2.801 1 96.12 35 GLU B CA 1
ATOM 1077 C C . GLU B 1 35 ? 19.984 15.883 -2.34 1 96.12 35 GLU B C 1
ATOM 1079 O O . GLU B 1 35 ? 20.25 15.539 -1.186 1 96.12 35 GLU B O 1
ATOM 1084 N N . GLY B 1 36 ? 19.531 15.055 -3.207 1 94.12 36 GLY B N 1
ATOM 1085 C CA . GLY B 1 36 ? 19.219 13.68 -2.865 1 94.12 36 GLY B CA 1
ATOM 1086 C C . GLY B 1 36 ? 18 13.555 -1.956 1 94.12 36 GLY B C 1
ATOM 1087 O O . GLY B 1 36 ? 17.953 12.672 -1.098 1 94.12 36 GLY B O 1
ATOM 1088 N N . ILE B 1 37 ? 17.031 14.516 -2.027 1 96 37 ILE B N 1
ATOM 1089 C CA . ILE B 1 37 ? 15.891 14.469 -1.125 1 96 37 ILE B CA 1
ATOM 1090 C C . ILE B 1 37 ? 14.594 14.617 -1.923 1 96 37 ILE B C 1
ATOM 1092 O O . ILE B 1 37 ? 14.617 15.055 -3.076 1 96 37 ILE B O 1
ATOM 1096 N N . ILE B 1 38 ? 13.484 14.148 -1.365 1 96.38 38 ILE B N 1
ATOM 1097 C CA . ILE B 1 38 ? 12.156 14.43 -1.901 1 96.38 38 ILE B CA 1
ATOM 1098 C C . ILE B 1 38 ? 11.32 15.156 -0.849 1 96.38 38 ILE B C 1
ATOM 1100 O O . ILE B 1 38 ? 11.625 15.094 0.344 1 96.38 38 ILE B O 1
ATOM 1104 N N . LYS B 1 39 ? 10.359 15.914 -1.256 1 97.25 39 LYS B N 1
ATOM 1105 C CA . LYS B 1 39 ? 9.375 16.562 -0.389 1 97.25 39 LYS B CA 1
ATOM 1106 C C . LYS B 1 39 ? 7.953 16.234 -0.845 1 97.25 39 LYS B C 1
ATOM 1108 O O . LYS B 1 39 ? 7.676 16.188 -2.045 1 97.25 39 LYS B O 1
ATOM 1113 N N . ILE B 1 40 ? 7.098 15.938 0.151 1 98.12 40 ILE B N 1
ATOM 1114 C CA . ILE B 1 40 ? 5.672 15.812 -0.131 1 98.12 40 ILE B CA 1
ATOM 1115 C C . ILE B 1 40 ? 5.043 17.203 -0.213 1 98.12 40 ILE B C 1
ATOM 1117 O O . ILE B 1 40 ? 5.297 18.062 0.638 1 98.12 40 ILE B O 1
ATOM 1121 N N . SER B 1 41 ? 4.297 17.391 -1.261 1 98 41 SER B N 1
ATOM 1122 C CA . SER B 1 41 ? 3.682 18.688 -1.467 1 98 41 SER B CA 1
ATOM 1123 C C . SER B 1 41 ? 2.168 18.578 -1.623 1 98 41 SER B C 1
ATOM 1125 O O . SER B 1 41 ? 1.62 17.469 -1.582 1 98 41 SER B O 1
ATOM 1127 N N . ASP B 1 42 ? 1.438 19.781 -1.8 1 97.62 42 ASP B N 1
ATOM 1128 C CA . ASP B 1 42 ? -0.004 19.891 -2.004 1 97.62 42 ASP B CA 1
ATOM 1129 C C . ASP B 1 42 ? -0.768 19.281 -0.832 1 97.62 42 ASP B C 1
ATOM 1131 O O . ASP B 1 42 ? -1.211 18.125 -0.903 1 97.62 42 ASP B O 1
ATOM 1135 N N . PHE B 1 43 ? -0.942 20.062 0.184 1 97.81 43 PHE B N 1
ATOM 1136 C CA .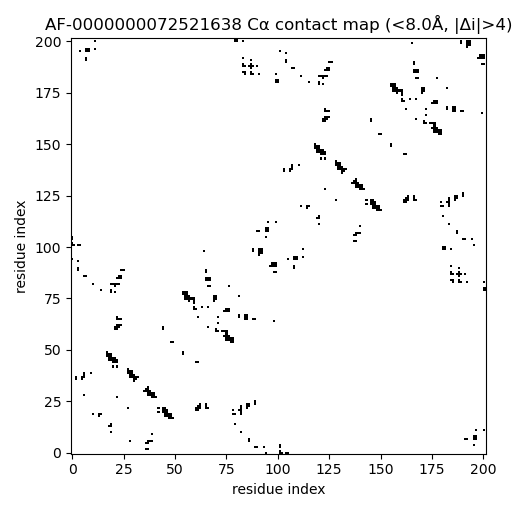 PHE B 1 43 ? -1.642 19.625 1.387 1 97.81 43 PHE B CA 1
ATOM 1137 C C . PHE B 1 43 ? -3.076 20.156 1.396 1 97.81 43 PHE B C 1
ATOM 1139 O O . PHE B 1 43 ? -3.648 20.391 2.461 1 97.81 43 PHE B O 1
ATOM 1146 N N . GLY B 1 44 ? -3.613 20.328 0.247 1 97 44 GLY B N 1
ATOM 1147 C CA . GLY B 1 44 ? -4.949 20.875 0.1 1 97 44 GLY B CA 1
ATOM 1148 C C . GLY B 1 44 ? -6.023 20.031 0.76 1 97 44 GLY B C 1
ATOM 1149 O O . GLY B 1 44 ? -7.047 20.562 1.205 1 97 44 GLY B O 1
ATOM 1150 N N . PHE B 1 45 ? -5.914 18.75 0.854 1 96.94 45 PHE B N 1
ATOM 1151 C CA . PHE B 1 45 ? -6.906 17.859 1.433 1 96.94 45 PHE B CA 1
ATOM 1152 C C . PHE B 1 45 ? -6.438 17.328 2.781 1 96.94 45 PHE B C 1
ATOM 1154 O O . PHE B 1 45 ? -7.098 16.484 3.387 1 96.94 45 PHE B O 1
ATOM 1161 N N . ALA B 1 46 ? -5.309 17.781 3.229 1 97.06 46 ALA B N 1
ATOM 1162 C CA . ALA B 1 46 ? -4.77 17.312 4.5 1 97.06 46 ALA B CA 1
ATOM 1163 C C . ALA B 1 46 ? -5.68 17.688 5.66 1 97.06 46 ALA B C 1
ATOM 1165 O O . ALA B 1 46 ? -6.414 18.688 5.578 1 97.06 46 ALA B O 1
ATOM 1166 N N . LYS B 1 47 ? -5.684 16.828 6.672 1 94.81 47 LYS B N 1
ATOM 1167 C CA . LYS B 1 47 ? -6.465 17.141 7.863 1 94.81 47 LYS B CA 1
ATOM 1168 C C . LYS B 1 47 ? -5.801 16.594 9.117 1 94.81 47 LYS B C 1
ATOM 1170 O O . LYS B 1 47 ? -5.074 15.594 9.055 1 94.81 47 LYS B O 1
ATOM 1175 N N . SER B 1 48 ? -6.051 17.234 10.203 1 93.69 48 SER B N 1
ATOM 1176 C CA . SER B 1 48 ? -5.676 16.719 11.523 1 93.69 48 SER B CA 1
ATOM 1177 C C . SER B 1 48 ? -6.742 15.789 12.078 1 93.69 48 SER B C 1
ATOM 1179 O O . SER B 1 48 ? -7.938 16.078 12 1 93.69 48 SER B O 1
ATOM 1181 N N . VAL B 1 49 ? -6.273 14.602 12.344 1 88.75 49 VAL B N 1
ATOM 1182 C CA . VAL B 1 49 ? -7.211 13.625 12.883 1 88.75 49 VAL B CA 1
ATOM 1183 C C . VAL B 1 49 ? -7.039 13.531 14.398 1 88.75 49 VAL B C 1
ATOM 1185 O O . VAL B 1 49 ? -5.93 13.305 14.891 1 88.75 49 VAL B O 1
ATOM 1188 N N . SER B 1 50 ? -7.957 14.078 15.156 1 73.88 50 SER B N 1
ATOM 1189 C CA . SER B 1 50 ? -7.98 13.977 16.609 1 73.88 50 SER B CA 1
ATOM 1190 C C . SER B 1 50 ? -8.633 12.68 17.062 1 73.88 50 SER B C 1
ATOM 1192 O O . SER B 1 50 ? -9.469 12.109 16.344 1 73.88 50 SER B O 1
ATOM 1194 N N . VAL B 1 51 ? -8.031 11.953 18.078 1 62.03 51 VAL B N 1
ATOM 1195 C CA . VAL B 1 51 ? -8.516 10.711 18.688 1 62.03 51 VAL B CA 1
ATOM 1196 C C . VAL B 1 51 ? -10.039 10.758 18.812 1 62.03 51 VAL B C 1
ATOM 1198 O O . VAL B 1 51 ? -10.719 9.75 18.625 1 62.03 51 VAL B O 1
ATOM 1201 N N . ASP B 1 52 ? -10.672 11.906 19 1 58.59 52 ASP B N 1
ATOM 1202 C CA . ASP B 1 52 ? -12.094 11.977 19.328 1 58.59 52 ASP B CA 1
ATOM 1203 C C . ASP B 1 52 ? -12.961 11.773 18.094 1 58.59 52 ASP B C 1
ATOM 1205 O O . ASP B 1 52 ? -14.156 11.492 18.219 1 58.59 52 ASP B O 1
ATOM 1209 N N . ASP B 1 53 ? -12.555 11.859 16.953 1 55.22 53 ASP B N 1
ATOM 1210 C CA . ASP B 1 53 ? -13.438 11.922 15.797 1 55.22 53 ASP B CA 1
ATOM 1211 C C . ASP B 1 53 ? -13.578 10.555 15.133 1 55.22 53 ASP B C 1
ATOM 1213 O O . ASP B 1 53 ? -13.953 10.453 13.961 1 55.22 53 ASP B O 1
ATOM 1217 N N . GLY B 1 54 ? -13.828 9.539 16 1 61.03 54 GLY B N 1
ATOM 1218 C CA . GLY B 1 54 ? -14.062 8.203 15.492 1 61.03 54 GLY B CA 1
ATOM 1219 C C . GLY B 1 54 ? -13.031 7.758 14.477 1 61.03 54 GLY B C 1
ATOM 1220 O O . GLY B 1 54 ? -13.008 6.59 14.078 1 61.03 54 GLY B O 1
ATOM 1221 N N . GLY B 1 55 ? -12.234 8.75 13.992 1 78.81 55 GLY B N 1
ATOM 1222 C CA . GLY B 1 55 ? -11.023 8.547 13.211 1 78.81 55 GLY B CA 1
ATOM 1223 C C . GLY B 1 55 ? -11.297 8.344 11.734 1 78.81 55 GLY B C 1
ATOM 1224 O O . GLY B 1 55 ? -10.359 8.289 10.93 1 78.81 55 GLY B O 1
ATOM 1225 N N . LEU B 1 56 ? -12.734 8.273 11.398 1 87.69 56 LEU B N 1
ATOM 1226 C CA . LEU B 1 56 ? -13.039 8.023 10 1 87.69 56 LEU B CA 1
ATOM 1227 C C . LEU B 1 56 ? -13.266 9.336 9.25 1 87.69 56 LEU B C 1
ATOM 1229 O O . LEU B 1 56 ? -13.789 10.297 9.82 1 87.69 56 LEU B O 1
ATOM 1233 N N . SER B 1 57 ? -12.891 9.438 8.031 1 92.56 57 SER B N 1
ATOM 1234 C CA . SER B 1 57 ? -13.125 10.57 7.137 1 92.56 57 SER B CA 1
ATOM 1235 C C . SER B 1 57 ? -14.344 10.336 6.254 1 92.56 57 SER B C 1
ATOM 1237 O O . SER B 1 57 ? -14.57 9.219 5.773 1 92.56 57 SER B O 1
ATOM 1239 N N . GLU B 1 58 ? -15.102 11.43 6.031 1 92.69 58 GLU B N 1
ATOM 1240 C CA . GLU B 1 58 ? -16.297 11.336 5.191 1 92.69 58 GLU B CA 1
ATOM 1241 C C . GLU B 1 58 ? -16.188 12.258 3.979 1 92.69 58 GLU B C 1
ATOM 1243 O O . GLU B 1 58 ? -17.188 12.484 3.277 1 92.69 58 GLU B O 1
ATOM 1248 N N . THR B 1 59 ? -15.117 12.875 3.896 1 93.88 59 THR B N 1
ATOM 1249 C CA . THR B 1 59 ? -14.789 13.578 2.66 1 93.88 59 THR B CA 1
ATOM 1250 C C . THR B 1 59 ? -14.031 12.664 1.707 1 93.88 59 THR B C 1
ATOM 1252 O O . THR B 1 59 ? -12.938 12.188 2.033 1 93.88 59 THR B O 1
ATOM 1255 N N . TYR B 1 60 ? -14.672 12.398 0.606 1 94.56 60 TYR B N 1
ATOM 1256 C CA . TYR B 1 60 ? -14.102 11.453 -0.351 1 94.56 60 TYR B CA 1
ATOM 1257 C C . TYR B 1 60 ? -13.258 12.172 -1.393 1 94.56 60 TYR B C 1
ATOM 1259 O O . TYR B 1 60 ? -13.75 12.531 -2.465 1 94.56 60 TYR B O 1
ATOM 1267 N N . CYS B 1 61 ? -12.031 12.375 -0.984 1 94.12 61 CYS B N 1
ATOM 1268 C CA . CYS B 1 61 ? -11.062 13.094 -1.795 1 94.12 61 CYS B CA 1
ATOM 1269 C C . CYS B 1 61 ? -9.852 12.219 -2.109 1 94.12 61 CYS B C 1
ATOM 1271 O O . CYS B 1 61 ? -9.688 11.156 -1.519 1 94.12 61 CYS B O 1
ATOM 1273 N N . GLY B 1 62 ? -9.109 12.68 -3.115 1 93.94 62 GLY B N 1
ATOM 1274 C CA . GLY B 1 62 ? -7.945 11.953 -3.594 1 93.94 62 GLY B CA 1
ATOM 1275 C C . GLY B 1 62 ? -7.941 11.758 -5.098 1 93.94 62 GLY B C 1
ATOM 1276 O O . GLY B 1 62 ? -8.898 12.133 -5.781 1 93.94 62 GLY B O 1
ATOM 1277 N N . SER B 1 63 ? -6.84 11.227 -5.562 1 95.62 63 SER B N 1
ATOM 1278 C CA . SER B 1 63 ? -6.727 10.891 -6.977 1 95.62 63 SER B CA 1
ATOM 1279 C C . SER B 1 63 ? -7.156 9.453 -7.238 1 95.62 63 SER B C 1
ATOM 1281 O O . SER B 1 63 ? -6.66 8.523 -6.598 1 95.62 63 SER B O 1
ATOM 1283 N N . LYS B 1 64 ? -7.984 9.219 -8.195 1 94.38 64 LYS B N 1
ATOM 1284 C CA . LYS B 1 64 ? -8.656 7.949 -8.461 1 94.38 64 LYS B CA 1
ATOM 1285 C C . LYS B 1 64 ? -7.66 6.797 -8.508 1 94.38 64 LYS B C 1
ATOM 1287 O O . LYS B 1 64 ? -7.848 5.773 -7.844 1 94.38 64 LYS B O 1
ATOM 1292 N N . SER B 1 65 ? -6.52 7.012 -9.18 1 95.06 65 SER B N 1
ATOM 1293 C CA . SER B 1 65 ? -5.574 5.926 -9.414 1 95.06 65 SER B CA 1
ATOM 1294 C C . SER B 1 65 ? -4.793 5.582 -8.156 1 95.06 65 SER B C 1
ATOM 1296 O O . SER B 1 65 ? -4.188 4.512 -8.062 1 95.06 65 SER B O 1
ATOM 1298 N N . TYR B 1 66 ? -4.84 6.484 -7.148 1 97.12 66 TYR B N 1
ATOM 1299 C CA . TYR B 1 66 ? -4.059 6.285 -5.93 1 97.12 66 TYR B CA 1
ATOM 1300 C C . TYR B 1 66 ? -4.973 6.078 -4.727 1 97.12 66 TYR B C 1
ATOM 1302 O O . TYR B 1 66 ? -4.496 5.895 -3.604 1 97.12 66 TYR B O 1
ATOM 1310 N N . SER B 1 67 ? -6.266 6.066 -4.961 1 95.19 67 SER B N 1
ATOM 1311 C CA . SER B 1 67 ? -7.207 6.035 -3.85 1 95.19 67 SER B CA 1
ATOM 1312 C C . SER B 1 67 ? -7.621 4.605 -3.518 1 95.19 67 SER B C 1
ATOM 1314 O O . SER B 1 67 ? -7.82 3.785 -4.418 1 95.19 67 SER B O 1
ATOM 1316 N N . ALA B 1 68 ? -7.812 4.367 -2.25 1 92.81 68 ALA B N 1
ATOM 1317 C CA . ALA B 1 68 ? -8.312 3.086 -1.761 1 92.81 68 ALA B CA 1
ATOM 1318 C C . ALA B 1 68 ? -9.734 2.826 -2.26 1 92.81 68 ALA B C 1
ATOM 1320 O O . ALA B 1 68 ? -10.477 3.764 -2.541 1 92.81 68 ALA B O 1
ATOM 1321 N N . PRO B 1 69 ? -10.086 1.551 -2.26 1 91.19 69 PRO B N 1
ATOM 1322 C CA . PRO B 1 69 ? -11.391 1.165 -2.795 1 91.19 69 PRO B CA 1
ATOM 1323 C C . PRO B 1 69 ? -12.555 1.81 -2.039 1 91.19 69 PRO B C 1
ATOM 1325 O O . PRO B 1 69 ? -13.555 2.195 -2.648 1 91.19 69 PRO B O 1
ATOM 1328 N N . GLU B 1 70 ? -12.453 1.994 -0.769 1 91.44 70 GLU B N 1
ATOM 1329 C CA . GLU B 1 70 ? -13.539 2.568 0.018 1 91.44 70 GLU B CA 1
ATOM 1330 C C . GLU B 1 70 ? -13.828 4.008 -0.4 1 91.44 70 GLU B C 1
ATOM 1332 O O . GLU B 1 70 ? -14.977 4.445 -0.397 1 91.44 70 GLU B O 1
ATOM 1337 N N . ILE B 1 71 ? -12.805 4.691 -0.708 1 93.56 71 ILE B N 1
ATOM 1338 C CA . ILE B 1 71 ? -12.953 6.082 -1.119 1 93.56 71 ILE B CA 1
ATOM 1339 C C . ILE B 1 71 ? -13.688 6.152 -2.459 1 93.56 71 ILE B C 1
ATOM 1341 O O . ILE B 1 71 ? -14.617 6.945 -2.625 1 93.56 71 ILE B O 1
ATOM 1345 N N . LEU B 1 72 ? -13.297 5.297 -3.334 1 92.38 72 LEU B N 1
ATOM 1346 C CA . LEU B 1 72 ? -13.906 5.258 -4.66 1 92.38 72 LEU B CA 1
ATOM 1347 C C . LEU B 1 72 ? -15.375 4.867 -4.57 1 92.38 72 LEU B C 1
ATOM 1349 O O . LEU B 1 72 ? -16.188 5.289 -5.398 1 92.38 72 LEU B O 1
ATOM 1353 N N . LYS B 1 73 ? -15.719 4.195 -3.521 1 92.69 73 LYS B N 1
ATOM 1354 C CA . LYS B 1 73 ? -17.094 3.746 -3.312 1 92.69 73 LYS B CA 1
ATOM 1355 C C . LYS B 1 73 ? -17.891 4.777 -2.521 1 92.69 73 LYS B C 1
ATOM 1357 O O . LYS B 1 73 ? -19.094 4.594 -2.289 1 92.69 73 LYS B O 1
ATOM 1362 N N . GLY B 1 74 ? -17.234 5.762 -2.109 1 93.62 74 GLY B N 1
ATOM 1363 C CA . GLY B 1 74 ? -17.922 6.762 -1.306 1 93.62 74 GLY B CA 1
ATOM 1364 C C . GLY B 1 74 ? -18.297 6.258 0.074 1 93.62 74 GLY B C 1
ATOM 1365 O O . GLY B 1 74 ? -19.391 6.539 0.564 1 93.62 74 GLY B O 1
ATOM 1366 N N . GLU B 1 75 ? -17.531 5.473 0.627 1 92.94 75 GLU B N 1
ATOM 1367 C CA . GLU B 1 75 ? -17.734 4.949 1.974 1 92.94 75 GLU B CA 1
ATOM 1368 C C . GLU B 1 75 ? -16.812 5.613 2.979 1 92.94 75 GLU B C 1
ATOM 1370 O O . GLU B 1 75 ? -15.648 5.902 2.664 1 92.94 75 GLU B O 1
ATOM 1375 N N . PRO B 1 76 ? -17.359 5.816 4.172 1 92.75 76 PRO B N 1
ATOM 1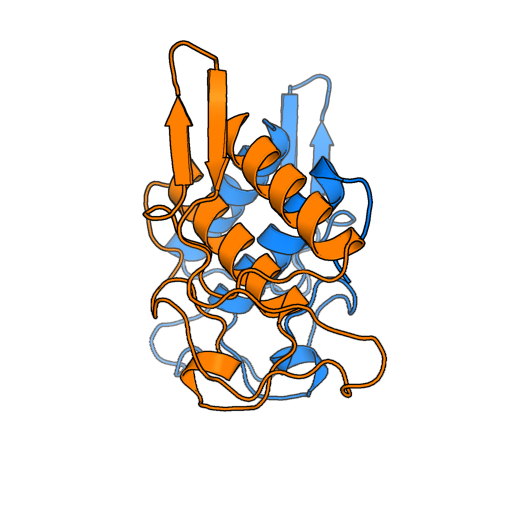376 C CA . PRO B 1 76 ? -16.438 6.32 5.199 1 92.75 76 PRO B CA 1
ATOM 1377 C C . PRO B 1 76 ? -15.18 5.477 5.332 1 92.75 76 PRO B C 1
ATOM 1379 O O . PRO B 1 76 ? -15.234 4.25 5.199 1 92.75 76 PRO B O 1
ATOM 1382 N N . TYR B 1 77 ? -14.039 6.164 5.602 1 92.81 77 TYR B N 1
ATOM 1383 C CA . TYR B 1 77 ? -12.766 5.453 5.57 1 92.81 77 TYR B CA 1
ATOM 1384 C C . TYR B 1 77 ? -11.812 6 6.621 1 92.81 77 TYR B C 1
ATOM 1386 O O . TYR B 1 77 ? -11.977 7.129 7.09 1 92.81 77 TYR B O 1
ATOM 1394 N N . ASN B 1 78 ? -10.867 5.121 7.023 1 93.19 78 ASN B N 1
ATOM 1395 C CA . ASN B 1 78 ? -9.758 5.566 7.859 1 93.19 78 ASN B CA 1
ATOM 1396 C C . ASN B 1 78 ? -8.695 6.297 7.043 1 93.19 78 ASN B C 1
ATOM 1398 O O . ASN B 1 78 ? -8.039 5.695 6.188 1 93.19 78 ASN B O 1
ATOM 1402 N N . PRO B 1 79 ? -8.469 7.516 7.336 1 94.88 79 PRO B N 1
ATOM 1403 C CA . PRO B 1 79 ? -7.578 8.289 6.461 1 94.88 79 PRO B CA 1
ATOM 1404 C C . PRO B 1 79 ? -6.109 7.898 6.621 1 94.88 79 PRO B C 1
ATOM 1406 O O . PRO B 1 79 ? -5.312 8.102 5.703 1 94.88 79 PRO B O 1
ATOM 1409 N N . TYR B 1 80 ? -5.676 7.348 7.781 1 94.38 80 TYR B N 1
ATOM 1410 C CA . TYR B 1 80 ? -4.328 6.812 7.926 1 94.38 80 TYR B CA 1
ATOM 1411 C C . TYR B 1 80 ? -4.098 5.648 6.969 1 94.38 80 TYR B C 1
ATOM 1413 O O . TYR B 1 80 ? -3.074 5.586 6.289 1 94.38 80 TYR B O 1
ATOM 1421 N N . LYS B 1 81 ? -5.07 4.805 6.91 1 94.12 81 LYS B N 1
ATOM 1422 C CA . LYS B 1 81 ? -4.98 3.645 6.031 1 94.12 81 LYS B CA 1
ATOM 1423 C C . LYS B 1 81 ? -4.992 4.062 4.562 1 94.12 81 LYS B C 1
ATOM 1425 O O . LYS B 1 81 ? -4.297 3.471 3.738 1 94.12 81 LYS B O 1
ATOM 1430 N N . SER B 1 82 ? -5.777 5.043 4.293 1 95.19 82 SER B N 1
ATOM 1431 C CA . SER B 1 82 ? -5.836 5.547 2.924 1 95.19 82 SER B CA 1
ATOM 1432 C C . SER B 1 82 ? -4.477 6.07 2.473 1 95.19 82 SER B C 1
ATOM 1434 O O . SER B 1 82 ? -4.062 5.84 1.336 1 95.19 82 SER B O 1
ATOM 1436 N N . ASP B 1 83 ? -3.783 6.793 3.375 1 96.75 83 ASP B N 1
ATOM 1437 C CA . ASP B 1 83 ? -2.436 7.262 3.066 1 96.75 83 ASP B CA 1
ATOM 1438 C C . ASP B 1 83 ? -1.499 6.086 2.789 1 96.75 83 ASP B C 1
ATOM 1440 O O . ASP B 1 83 ? -0.701 6.129 1.851 1 96.75 83 ASP B O 1
ATOM 1444 N N . VAL B 1 84 ? -1.617 5.066 3.566 1 96.56 84 VAL B N 1
ATOM 1445 C CA . VAL B 1 84 ? -0.754 3.898 3.42 1 96.56 84 VAL B CA 1
ATOM 1446 C C . VAL B 1 84 ? -1.046 3.203 2.092 1 96.56 84 VAL B C 1
ATOM 1448 O O . VAL B 1 84 ? -0.127 2.75 1.406 1 96.56 84 VAL B O 1
ATOM 1451 N N . TRP B 1 85 ? -2.281 3.16 1.709 1 96.12 85 TRP B N 1
ATOM 1452 C CA . TRP B 1 85 ? -2.652 2.652 0.393 1 96.12 85 TRP B CA 1
ATOM 1453 C C . TRP B 1 85 ? -1.929 3.416 -0.71 1 96.12 85 TRP B C 1
ATOM 1455 O O . TRP B 1 85 ? -1.274 2.814 -1.565 1 96.12 85 TRP B O 1
ATOM 1465 N N . SER B 1 86 ? -1.999 4.672 -0.651 1 97.19 86 SER B N 1
ATOM 1466 C CA . SER B 1 86 ? -1.396 5.516 -1.677 1 97.19 86 SER B CA 1
ATOM 1467 C C . SER B 1 86 ? 0.117 5.336 -1.726 1 97.19 86 SER B C 1
ATOM 1469 O O . SER B 1 86 ? 0.716 5.355 -2.803 1 97.19 86 SER B O 1
ATOM 1471 N N . VAL B 1 87 ? 0.717 5.168 -0.559 1 96.69 87 VAL B N 1
ATOM 1472 C CA . VAL B 1 87 ? 2.152 4.91 -0.491 1 96.69 87 VAL B CA 1
ATOM 1473 C C . VAL B 1 87 ? 2.482 3.615 -1.229 1 96.69 87 VAL B C 1
ATOM 1475 O O . VAL B 1 87 ? 3.479 3.543 -1.953 1 96.69 87 VAL B O 1
ATOM 1478 N N . GLY B 1 88 ? 1.642 2.572 -1.012 1 96.31 88 GLY B N 1
ATOM 1479 C CA . GLY B 1 88 ? 1.828 1.324 -1.737 1 96.31 88 GLY B CA 1
ATOM 1480 C C . GLY B 1 88 ? 1.778 1.497 -3.244 1 96.31 88 GLY B C 1
ATOM 1481 O O . GLY B 1 88 ? 2.619 0.954 -3.963 1 96.31 88 GLY B O 1
ATOM 1482 N N . VAL B 1 89 ? 0.876 2.266 -3.711 1 97.38 89 VAL B N 1
ATOM 1483 C CA . VAL B 1 89 ? 0.73 2.512 -5.141 1 97.38 89 VAL B CA 1
ATOM 1484 C C . VAL B 1 89 ? 1.941 3.285 -5.66 1 97.38 89 VAL B C 1
ATOM 1486 O O . VAL B 1 89 ? 2.508 2.941 -6.699 1 97.38 89 VAL B O 1
ATOM 1489 N N . ILE B 1 90 ? 2.344 4.32 -4.949 1 96.81 90 ILE B N 1
ATOM 1490 C CA . ILE B 1 90 ? 3.498 5.121 -5.332 1 96.81 90 ILE B CA 1
ATOM 1491 C C . ILE B 1 90 ? 4.73 4.23 -5.453 1 96.81 90 ILE B C 1
ATOM 1493 O O . ILE B 1 90 ? 5.453 4.289 -6.449 1 96.81 90 ILE B O 1
ATOM 1497 N N . ALA B 1 91 ? 4.949 3.395 -4.41 1 95.94 91 ALA B N 1
ATOM 1498 C CA . ALA B 1 91 ? 6.094 2.488 -4.426 1 95.94 91 ALA B CA 1
ATOM 1499 C C . ALA B 1 91 ? 6.039 1.554 -5.633 1 95.94 91 ALA B C 1
ATOM 1501 O O . ALA B 1 91 ? 7.051 1.333 -6.305 1 95.94 91 ALA B O 1
ATOM 1502 N N . PHE B 1 92 ? 4.855 1.024 -5.863 1 96.81 92 PHE B N 1
ATOM 1503 C CA . PHE B 1 92 ? 4.656 0.104 -6.98 1 96.81 92 PHE B CA 1
ATOM 1504 C C . PHE B 1 92 ? 5 0.775 -8.305 1 96.81 92 PHE B C 1
ATOM 1506 O O . PHE B 1 92 ? 5.723 0.207 -9.125 1 96.81 92 PHE B O 1
ATOM 1513 N N . VAL B 1 93 ? 4.582 1.992 -8.5 1 96.38 93 VAL B N 1
ATOM 1514 C CA . VAL B 1 93 ? 4.797 2.723 -9.75 1 96.38 93 VAL B CA 1
ATOM 1515 C C . VAL B 1 93 ? 6.277 3.074 -9.891 1 96.38 93 VAL B C 1
ATOM 1517 O O . VAL B 1 93 ? 6.848 2.945 -10.977 1 96.38 93 VAL B O 1
ATOM 1520 N N . ILE B 1 94 ? 6.844 3.496 -8.828 1 93.62 94 ILE B N 1
ATOM 1521 C CA . ILE B 1 94 ? 8.25 3.873 -8.867 1 93.62 94 ILE B CA 1
ATOM 1522 C C . ILE B 1 94 ? 9.094 2.676 -9.297 1 93.62 94 ILE B C 1
ATOM 1524 O O . ILE B 1 94 ? 10.031 2.818 -10.086 1 93.62 94 ILE B O 1
ATOM 1528 N N . VAL B 1 95 ? 8.75 1.488 -8.812 1 94.06 95 VAL B N 1
ATOM 1529 C CA . VAL B 1 95 ? 9.562 0.296 -9.031 1 94.06 95 VAL B CA 1
ATOM 1530 C C . VAL B 1 95 ? 9.258 -0.289 -10.406 1 94.06 95 VAL B C 1
ATOM 1532 O O . VAL B 1 95 ? 10.164 -0.749 -11.109 1 94.06 95 VAL B O 1
ATOM 1535 N N . THR B 1 96 ? 8.008 -0.254 -10.875 1 95.69 96 THR B N 1
ATOM 1536 C CA . THR B 1 96 ? 7.609 -1.027 -12.047 1 95.69 96 THR B CA 1
ATOM 1537 C C . THR B 1 96 ? 7.328 -0.109 -13.227 1 95.69 96 THR B C 1
ATOM 1539 O O . THR B 1 96 ? 7.242 -0.568 -14.375 1 95.69 96 THR B O 1
ATOM 1542 N N . ASP B 1 97 ? 7.125 1.16 -12.969 1 94.31 97 ASP B N 1
ATOM 1543 C CA . ASP B 1 97 ? 6.75 2.164 -13.961 1 94.31 97 ASP B CA 1
ATOM 1544 C C . ASP B 1 97 ? 5.34 1.906 -14.492 1 94.31 97 ASP B C 1
ATOM 1546 O O . ASP B 1 97 ? 5.008 2.32 -15.602 1 94.31 97 ASP B O 1
ATOM 1550 N N . CYS B 1 98 ? 4.559 1.127 -13.742 1 93.69 98 CYS B N 1
ATOM 1551 C CA . CYS B 1 98 ? 3.18 0.799 -14.086 1 93.69 98 CYS B CA 1
ATOM 1552 C C . CYS B 1 98 ? 2.266 0.936 -12.875 1 93.69 98 CYS B C 1
ATOM 1554 O O . CYS B 1 98 ? 2.693 0.722 -11.742 1 93.69 98 CYS B O 1
ATOM 1556 N N . MET B 1 99 ? 1.021 1.347 -13.281 1 93.19 99 MET B N 1
ATOM 1557 C CA . MET B 1 99 ? 0.02 1.248 -12.227 1 93.19 99 MET B CA 1
ATOM 1558 C C . MET B 1 99 ? -0.247 -0.21 -11.867 1 93.19 99 MET B C 1
ATOM 1560 O O . MET B 1 99 ? -0.186 -1.089 -12.727 1 93.19 99 MET B O 1
ATOM 1564 N N . PRO B 1 100 ? -0.546 -0.523 -10.562 1 92.38 100 PRO B N 1
ATOM 1565 C CA . PRO B 1 100 ? -0.739 -1.917 -10.156 1 92.38 100 PRO B CA 1
ATOM 1566 C C . PRO B 1 100 ? -2.029 -2.52 -10.703 1 92.38 100 PRO B C 1
ATOM 1568 O O . PRO B 1 100 ? -2.219 -3.738 -10.648 1 92.38 100 PRO B O 1
ATOM 1571 N N . TYR B 1 101 ? -2.891 -1.729 -11.156 1 83.06 101 TYR B N 1
ATOM 1572 C CA . TYR B 1 101 ? -4.152 -2.264 -11.664 1 83.06 101 TYR B CA 1
ATOM 1573 C C . TYR B 1 101 ? -4.562 -1.567 -12.953 1 83.06 101 TYR B C 1
ATOM 1575 O O . TYR B 1 101 ? -4.102 -0.461 -13.242 1 83.06 101 TYR B O 1
#

Sequence (202 aa):
MIWVSQVISAVHYMHVRGIVHRDLKLENIVIFPEEGIIKISDFGFAKSVSVDDGGLSETYCGSKSYSAPEILKGEPYNPYKSDVWSVGVIAFVIVTDCMPYMIWVSQVISAVHYMHVRGIVHRDLKLENIVIFPEEGIIKISDFGFAKSVSVDDGGLSETYCGSKSYSAPEILKGEPYNPYKSDVWSVGVIAFVIVTDCMPY

Radius of gyration: 16.39 Å; Cα contacts (8 Å, |Δi|>4): 336; chains: 2; bounding box: 43×42×36 Å

pLDDT: mean 93.08, std 8.19, range [55.22, 98.38]

Solvent-accessible surface area (backbone atoms only — not comparable to full-atom values): 11583 Å² total; per-residue (Å²): 83,68,62,54,48,49,52,49,50,52,50,50,56,36,46,79,70,31,34,36,50,47,49,58,44,68,91,28,51,44,74,37,75,91,77,70,47,72,44,83,46,79,67,86,66,39,46,74,56,53,87,83,55,84,53,53,40,82,73,75,65,57,49,79,94,34,46,39,70,46,45,77,68,66,40,74,34,50,41,66,57,38,39,43,37,10,50,18,46,44,46,42,25,72,70,68,75,38,74,92,115,86,68,61,53,48,49,52,48,51,52,51,50,55,35,45,78,70,31,36,35,49,48,47,58,45,68,90,29,50,47,75,38,76,92,77,70,46,71,45,82,48,77,64,83,65,40,46,76,55,52,88,82,57,83,54,53,40,82,74,77,66,56,50,78,94,36,47,38,70,46,44,79,67,68,40,74,35,49,42,63,58,38,37,43,35,12,50,18,46,44,45,41,25,72,71,67,74,38,74,93,116

Foldseek 3Di:
DLALVQLVVVLVVQVVVQKFQLADDPVQWADDVVVRHIDGHDSPVMDGQDPPPVQWDQDLDYDPLQFDPCSVVSHIGRRSVRRVSSSVQRVVCVVPVDGPD/DLALVQLVVVLVVQVVVQKFQLADDPVQWADDVVVRHIDGHDSPVMDGQDPPPVQWDQDLDYDPLQFDPCSVVSHIGRRSVRRVSSSVQRVVCVVPVDGPD

InterPro domains:
  IPR000719 Protein kinase domain [PF00069] (3-101)
  IPR000719 Protein kinase domain [PS50011] (1-101)
  IPR000719 Protein kinase domain [SM00220] (1-101)
  IPR008271 Serine/threonine-protein kinase, active site [PS00108] (19-31)
  IPR011009 Protein kinase-like domain superfamily [SSF56112] (3-101)

Nearest PDB structures (foldseek):
  2wmv-assembly1_A  TM=9.080E-01  e=1.806E-08  Homo sapiens
  2ydi-assembly1_A  TM=9.056E-01  e=1.806E-08  Homo sapiens
  7bjr-assembly1_A  TM=9.028E-01  e=2.067E-08  Homo sapiens
  7bjx-assembly2_B  TM=9.040E-01  e=5.316E-08  Homo sapiens
  5op2-assembly1_A  TM=9.058E-01  e=6.962E-08  Homo sapiens

Secondary structure (DSSP, 8-state):
-HHHHHHHHHHHHHHHTTEE-S---GGGEEEETTTTEEEE---TT-EE--GGGTT-B----S-GGGS-HHHHTT--B-HHHHHHHHHHHHHHHHHHSS---/-HHHHHHHHHHHHHHHTTEE-S---GGGEEEETTTTEEEE---TT-EE--GGGTT-B----S-GGGS-HHHHTT--B-HHHHHHHHHHHHHHHHHHSS---